Protein AF-A0AAV6CEQ2-F1 (afdb_monomer_lite)

Radius of gyration: 60.76 Å; chains: 1; bounding box: 127×38×168 Å

Sequence (213 aa):
MRRLVLSVFLFLFSFAAMAADDTAALAERRDFEERYKRMVAELEDMKDAYRALQKRTSDLASEVARLRDENLQHTQAQTKYATREDLRKLVEKMQEIDSKRESDRKLVLEQLEKLANTTANSFAALESRPQRRQQEEEKKPVPPPVDPNQEYYTYVVEPGNTLSDIVNAYNEDFKKNGKKRITVQQVLQANPGLKPERIFAGKKILIPVPGPQ

pLDDT: mean 82.96, std 15.16, range [42.53, 98.56]

Secondary structure (DSSP, 8-state):
-HHHHHHHHHHHHHHHHHHHHHHHHHHHHHHHHHHHHHHHHHHHHHHHHHHHHHHHHHHHHHHHHHHHHHHHHHHHHHHHSPPHHHHHHHHHHHHHHHHHHHHHHHHHHHHHHHHHHHHHHHHHHHHSS------------PPP---TT--EEEEEPPTT--HHHHHHHHHHHHHHTTBPPP-HHHHHHHSTT--TT---TT-EEEEEPPPB-

Structure (mmCIF, N/CA/C/O backbone):
data_AF-A0AAV6CEQ2-F1
#
_entry.id   AF-A0AAV6CEQ2-F1
#
loop_
_atom_site.group_PDB
_atom_site.id
_atom_site.type_symbol
_atom_site.label_atom_id
_atom_site.label_alt_id
_atom_site.label_comp_id
_atom_site.label_asym_id
_atom_site.label_entity_id
_atom_site.label_seq_id
_atom_site.pdbx_PDB_ins_code
_atom_site.Cartn_x
_atom_site.Cartn_y
_atom_site.Cartn_z
_atom_site.occupancy
_atom_site.B_iso_or_equiv
_atom_site.auth_seq_id
_atom_site.auth_comp_id
_atom_site.auth_asym_id
_atom_site.auth_atom_id
_atom_site.pdbx_PDB_model_num
ATOM 1 N N . MET A 1 1 ? 51.072 4.493 -99.885 1.00 61.81 1 MET A N 1
ATOM 2 C CA . MET A 1 1 ? 49.856 3.848 -99.335 1.00 61.81 1 MET A CA 1
ATOM 3 C C . MET A 1 1 ? 50.134 2.991 -98.094 1.00 61.81 1 MET A C 1
ATOM 5 O O . MET A 1 1 ? 49.713 3.395 -97.023 1.00 61.81 1 MET A O 1
ATOM 9 N N . ARG A 1 2 ? 50.892 1.880 -98.163 1.00 63.38 2 ARG A N 1
ATOM 10 C CA . ARG A 1 2 ? 51.100 0.955 -97.014 1.00 63.38 2 ARG A CA 1
ATOM 11 C C . ARG A 1 2 ? 51.635 1.585 -95.710 1.00 63.38 2 ARG A C 1
ATOM 13 O O . ARG A 1 2 ? 51.143 1.247 -94.643 1.00 63.38 2 ARG A O 1
ATOM 20 N N . ARG A 1 3 ? 52.588 2.524 -95.778 1.00 65.06 3 ARG A N 1
ATOM 21 C CA . ARG A 1 3 ? 53.141 3.206 -94.583 1.00 65.06 3 ARG A CA 1
ATOM 22 C C . ARG A 1 3 ? 52.155 4.168 -93.905 1.00 65.06 3 ARG A C 1
ATOM 24 O O . ARG A 1 3 ? 52.246 4.384 -92.705 1.00 65.06 3 ARG A O 1
ATOM 31 N N . LEU A 1 4 ? 51.205 4.713 -94.665 1.00 70.06 4 LEU A N 1
ATOM 32 C CA . LEU A 1 4 ? 50.202 5.650 -94.155 1.00 70.06 4 LEU A CA 1
ATOM 33 C C . LEU A 1 4 ? 49.067 4.898 -93.443 1.00 70.06 4 LEU A C 1
ATOM 35 O O . LEU A 1 4 ? 48.645 5.304 -92.370 1.00 70.06 4 LEU A O 1
ATOM 39 N N . VAL A 1 5 ? 48.665 3.741 -93.982 1.00 72.69 5 VAL A N 1
ATOM 40 C CA . VAL A 1 5 ? 47.668 2.855 -93.356 1.00 72.69 5 VAL A CA 1
ATOM 41 C C . VAL A 1 5 ? 48.173 2.292 -92.023 1.00 72.69 5 VAL A C 1
ATOM 43 O O . VAL A 1 5 ? 47.416 2.269 -91.062 1.00 72.69 5 VAL A O 1
ATOM 46 N N . LEU A 1 6 ? 49.454 1.909 -91.929 1.00 69.06 6 LEU A N 1
ATOM 47 C CA . LEU A 1 6 ? 50.036 1.397 -90.680 1.00 69.06 6 LEU A CA 1
ATOM 48 C C . LEU A 1 6 ? 50.100 2.471 -89.575 1.00 69.06 6 LEU A C 1
ATOM 50 O O . LEU A 1 6 ? 49.842 2.171 -88.417 1.00 69.06 6 LEU A O 1
ATOM 54 N N . SER A 1 7 ? 50.403 3.723 -89.941 1.00 70.44 7 SER A N 1
ATOM 55 C CA . SER A 1 7 ? 50.441 4.864 -89.011 1.00 70.44 7 SER A CA 1
ATOM 56 C C . SER A 1 7 ? 49.051 5.220 -88.477 1.00 70.44 7 SER A C 1
ATOM 58 O O . SER A 1 7 ? 48.879 5.410 -87.277 1.00 70.44 7 SER A O 1
ATOM 60 N N . VAL A 1 8 ? 48.036 5.226 -89.348 1.00 74.69 8 VAL A N 1
ATOM 61 C CA . VAL A 1 8 ? 46.640 5.467 -88.948 1.00 74.69 8 VAL A CA 1
ATOM 62 C C . VAL A 1 8 ? 46.127 4.348 -88.039 1.00 74.69 8 VAL A C 1
ATOM 64 O O . VAL A 1 8 ? 45.474 4.631 -87.039 1.00 74.69 8 VAL A O 1
ATOM 67 N N . PHE A 1 9 ? 46.464 3.088 -88.330 1.00 70.88 9 PHE A N 1
ATOM 68 C CA . PHE A 1 9 ? 46.100 1.964 -87.463 1.00 70.88 9 PHE A CA 1
ATOM 69 C C . PHE A 1 9 ? 46.770 2.052 -86.086 1.00 70.88 9 PHE A C 1
ATOM 71 O O . PHE A 1 9 ? 46.127 1.784 -85.077 1.00 70.88 9 PHE A O 1
ATOM 78 N N . LEU A 1 10 ? 48.038 2.472 -86.034 1.00 70.44 10 LEU A N 1
ATOM 79 C CA . LEU A 1 10 ? 48.778 2.635 -84.783 1.00 70.44 10 LEU A CA 1
ATOM 80 C C . LEU A 1 10 ? 48.236 3.813 -83.954 1.00 70.44 10 LEU A C 1
ATOM 82 O O . LEU A 1 10 ? 48.069 3.672 -82.748 1.00 70.44 10 LEU A O 1
ATOM 86 N N . PHE A 1 11 ? 47.850 4.920 -84.597 1.00 70.81 11 PHE A N 1
ATOM 87 C CA . PHE A 1 11 ? 47.173 6.040 -83.931 1.00 70.81 11 PHE A CA 1
ATOM 88 C C . PHE A 1 11 ? 45.791 5.664 -83.380 1.00 70.81 11 PHE A C 1
ATOM 90 O O . PHE A 1 11 ? 45.467 6.022 -82.248 1.00 70.81 11 PHE A O 1
ATOM 97 N N . LEU A 1 12 ? 44.985 4.916 -84.142 1.00 70.44 12 LEU A N 1
ATOM 98 C CA . LEU A 1 12 ? 43.681 4.431 -83.674 1.00 70.44 12 LEU A CA 1
ATOM 99 C C . LEU A 1 12 ? 43.824 3.441 -82.510 1.00 70.44 12 LEU A C 1
ATOM 101 O O . LEU A 1 12 ? 43.037 3.489 -81.567 1.00 70.44 12 LEU A O 1
ATOM 105 N N . PHE A 1 13 ? 44.850 2.586 -82.539 1.00 68.50 13 PHE A N 1
ATOM 106 C CA . PHE A 1 13 ? 45.126 1.643 -81.456 1.00 68.50 13 PHE A CA 1
ATOM 107 C C . PHE A 1 13 ? 45.605 2.351 -80.178 1.00 68.50 13 PHE A C 1
ATOM 109 O O . PHE A 1 13 ? 45.132 2.032 -79.090 1.00 68.50 13 PHE A O 1
ATOM 116 N N . SER A 1 14 ? 46.474 3.362 -80.295 1.00 66.62 14 SER A N 1
ATOM 117 C CA . SER A 1 14 ? 46.905 4.176 -79.148 1.00 66.62 14 SER A CA 1
ATOM 118 C C . SER A 1 14 ? 45.760 4.977 -78.523 1.00 66.62 14 SER A C 1
ATOM 120 O O . SER A 1 14 ? 45.687 5.068 -77.300 1.00 66.62 14 SER A O 1
ATOM 122 N N . PHE A 1 15 ? 44.836 5.513 -79.326 1.00 64.38 15 PHE A N 1
ATOM 123 C CA . PHE A 1 15 ? 43.667 6.227 -78.805 1.00 64.38 15 PHE A CA 1
ATOM 124 C C . PHE A 1 15 ? 42.695 5.290 -78.067 1.00 64.38 15 PHE A C 1
ATOM 126 O O . PHE A 1 15 ? 42.175 5.644 -77.011 1.00 64.38 15 PHE A O 1
ATOM 133 N N . ALA A 1 16 ? 42.497 4.070 -78.579 1.00 65.62 16 ALA A N 1
ATOM 134 C CA . ALA A 1 16 ? 41.671 3.058 -77.923 1.00 65.62 16 ALA A CA 1
ATOM 135 C C . ALA A 1 16 ? 42.259 2.584 -76.579 1.00 65.62 16 ALA A C 1
ATOM 137 O O . ALA A 1 16 ? 41.503 2.375 -75.633 1.00 65.62 16 ALA A O 1
ATOM 138 N N . ALA A 1 17 ? 43.587 2.453 -76.472 1.00 63.97 17 ALA A N 1
ATOM 139 C CA . ALA A 1 17 ? 44.247 2.070 -75.219 1.00 63.97 17 ALA A CA 1
ATOM 140 C C . ALA A 1 17 ? 44.111 3.161 -74.139 1.00 63.97 17 ALA A C 1
ATOM 142 O O . ALA A 1 17 ? 43.799 2.857 -72.992 1.00 63.97 17 ALA A O 1
ATOM 143 N N . MET A 1 18 ? 44.272 4.434 -74.520 1.00 63.53 18 MET A N 1
ATOM 144 C CA . MET A 1 18 ? 44.158 5.570 -73.597 1.00 63.53 18 MET A CA 1
ATOM 145 C C . MET A 1 18 ? 42.723 5.744 -73.069 1.00 63.53 18 MET A C 1
ATOM 147 O O . MET A 1 18 ? 42.518 5.976 -71.882 1.00 63.53 18 MET A O 1
ATOM 151 N N . ALA A 1 19 ? 41.717 5.542 -73.928 1.00 65.44 19 ALA A N 1
ATOM 152 C CA . ALA A 1 19 ? 40.313 5.571 -73.520 1.00 65.44 19 ALA A CA 1
ATOM 153 C C . ALA A 1 19 ? 39.933 4.416 -72.568 1.00 65.44 19 ALA A C 1
ATOM 155 O O . ALA A 1 19 ? 39.044 4.584 -71.735 1.00 65.44 19 ALA A O 1
ATOM 156 N N . ALA A 1 20 ? 40.591 3.254 -72.665 1.00 69.06 20 ALA A N 1
ATOM 157 C CA . ALA A 1 20 ? 40.336 2.117 -71.779 1.00 69.06 20 ALA A CA 1
ATOM 158 C C . ALA A 1 20 ? 40.853 2.363 -70.347 1.00 69.06 20 ALA A C 1
ATOM 160 O O . ALA A 1 20 ? 40.114 2.112 -69.391 1.00 69.06 20 ALA A O 1
ATOM 161 N N . ASP A 1 21 ? 42.057 2.923 -70.192 1.00 71.31 21 ASP A N 1
ATOM 162 C CA . ASP A 1 21 ? 42.617 3.286 -68.877 1.00 71.31 21 ASP A CA 1
ATOM 163 C C . ASP A 1 21 ? 41.762 4.343 -68.156 1.00 71.31 21 ASP A C 1
ATOM 165 O O . ASP A 1 21 ? 41.470 4.203 -66.965 1.00 71.31 21 ASP A O 1
ATOM 169 N N . ASP A 1 22 ? 41.265 5.353 -68.880 1.00 77.50 22 ASP A N 1
ATOM 170 C CA . ASP A 1 22 ? 40.375 6.374 -68.309 1.00 77.50 22 ASP A CA 1
ATOM 171 C C . ASP A 1 22 ? 39.046 5.773 -67.810 1.00 77.50 22 ASP A C 1
ATOM 173 O O . ASP A 1 22 ? 38.523 6.173 -66.765 1.00 77.50 22 ASP A O 1
ATOM 177 N N . THR A 1 23 ? 38.496 4.772 -68.510 1.00 78.62 23 THR A N 1
ATOM 178 C CA . THR A 1 23 ? 37.272 4.083 -68.059 1.00 78.62 23 THR A CA 1
ATOM 179 C C . THR A 1 23 ? 37.495 3.207 -66.829 1.00 78.62 23 THR A C 1
ATOM 181 O O . THR A 1 23 ? 36.625 3.170 -65.955 1.00 78.62 23 THR A O 1
ATOM 184 N N . ALA A 1 24 ? 38.656 2.555 -66.720 1.00 85.31 24 ALA A N 1
ATOM 185 C CA . ALA A 1 24 ? 39.023 1.762 -65.550 1.00 85.31 24 ALA A CA 1
ATOM 186 C C . ALA A 1 24 ? 39.217 2.656 -64.314 1.00 85.31 24 ALA A C 1
ATOM 188 O O . ALA A 1 24 ? 38.630 2.394 -63.264 1.00 85.31 24 ALA A O 1
ATOM 189 N N . ALA A 1 25 ? 39.921 3.783 -64.461 1.00 86.69 25 ALA A N 1
ATOM 190 C CA . ALA A 1 25 ? 40.114 4.751 -63.381 1.00 86.69 25 ALA A CA 1
ATOM 191 C C . ALA A 1 25 ? 38.790 5.377 -62.892 1.00 86.69 25 ALA A C 1
ATOM 193 O O . ALA A 1 25 ? 38.623 5.662 -61.703 1.00 86.69 25 ALA A O 1
ATOM 194 N N . LEU A 1 26 ? 37.820 5.589 -63.790 1.00 88.06 26 LEU A N 1
ATOM 195 C CA . LEU A 1 26 ? 36.478 6.049 -63.419 1.00 88.06 26 LEU A CA 1
ATOM 196 C C . LEU A 1 26 ? 35.659 4.968 -62.700 1.00 88.06 26 LEU A C 1
ATOM 198 O O . LEU A 1 26 ? 34.896 5.304 -61.793 1.00 88.06 26 LEU A O 1
ATOM 202 N N . ALA A 1 27 ? 35.807 3.698 -63.082 1.00 88.56 27 ALA A N 1
ATOM 203 C CA . ALA A 1 27 ? 35.155 2.583 -62.398 1.00 88.56 27 ALA A CA 1
ATOM 204 C C . ALA A 1 27 ? 35.683 2.425 -60.962 1.00 88.56 27 ALA A C 1
ATOM 206 O O . ALA A 1 27 ? 34.891 2.399 -60.024 1.00 88.56 27 ALA A O 1
ATOM 207 N N . GLU A 1 28 ? 37.003 2.470 -60.765 1.00 89.94 28 GLU A N 1
ATOM 208 C CA . GLU A 1 28 ? 37.615 2.387 -59.430 1.00 89.94 28 GLU A CA 1
ATOM 209 C C . GLU A 1 28 ? 37.160 3.515 -58.492 1.00 89.94 28 GLU A C 1
ATOM 211 O O . GLU A 1 28 ? 36.916 3.292 -57.301 1.00 89.94 28 GLU A O 1
ATOM 216 N N . ARG A 1 29 ? 37.005 4.736 -59.024 1.00 91.50 29 ARG A N 1
ATOM 217 C CA . ARG A 1 29 ? 36.474 5.878 -58.260 1.00 91.50 29 ARG A CA 1
ATOM 218 C C . ARG A 1 29 ? 35.029 5.653 -57.828 1.00 91.50 29 ARG A C 1
ATOM 220 O O . ARG A 1 29 ? 34.695 5.948 -56.684 1.00 91.50 29 ARG A O 1
ATOM 227 N N . ARG A 1 30 ? 34.187 5.105 -58.709 1.00 89.81 30 ARG A N 1
ATOM 228 C CA . ARG A 1 30 ? 32.791 4.770 -58.382 1.00 89.81 30 ARG A CA 1
ATOM 229 C C . ARG A 1 30 ? 32.719 3.689 -57.310 1.00 89.81 30 ARG A C 1
ATOM 231 O O . ARG A 1 30 ? 32.010 3.876 -56.327 1.00 89.81 30 ARG A O 1
ATOM 238 N N . ASP A 1 31 ? 33.526 2.638 -57.431 1.00 93.75 31 ASP A N 1
ATOM 239 C CA . ASP A 1 31 ? 33.593 1.568 -56.431 1.00 93.75 31 ASP A CA 1
ATOM 240 C C . ASP A 1 31 ? 34.020 2.100 -55.055 1.00 93.75 31 ASP A C 1
ATOM 242 O O . ASP A 1 31 ? 33.503 1.684 -54.013 1.00 93.75 31 ASP A O 1
ATOM 246 N N . PHE A 1 32 ? 34.971 3.038 -55.027 1.00 93.94 32 PHE A N 1
ATOM 247 C CA . PHE A 1 32 ? 35.375 3.706 -53.794 1.00 93.94 32 PHE A CA 1
ATOM 248 C C . PHE A 1 32 ? 34.246 4.559 -53.205 1.00 93.94 32 PHE A C 1
ATOM 250 O O . PHE A 1 32 ? 33.967 4.448 -52.010 1.00 93.94 32 PHE A O 1
ATOM 257 N N . GLU A 1 33 ? 33.575 5.373 -54.023 1.00 95.19 33 GLU A N 1
ATOM 258 C CA . GLU A 1 33 ? 32.433 6.179 -53.583 1.00 95.19 33 GLU A CA 1
ATOM 259 C C . GLU A 1 33 ? 31.290 5.315 -53.039 1.00 95.19 33 GLU A C 1
ATOM 261 O O . GLU A 1 33 ? 30.669 5.679 -52.041 1.00 95.19 33 GLU A O 1
ATOM 266 N N . GLU A 1 34 ? 31.016 4.163 -53.650 1.00 95.25 34 GLU A N 1
ATOM 267 C CA . GLU A 1 34 ? 29.996 3.225 -53.178 1.00 95.25 34 GLU A CA 1
ATOM 268 C C . GLU A 1 34 ? 30.369 2.599 -51.832 1.00 95.25 34 GLU A C 1
ATOM 270 O O . GLU A 1 34 ? 29.541 2.573 -50.916 1.00 95.25 34 GLU A O 1
ATOM 275 N N . ARG A 1 35 ? 31.624 2.157 -51.664 1.00 96.50 35 ARG A N 1
ATOM 276 C CA . ARG A 1 35 ? 32.122 1.662 -50.368 1.00 96.50 35 ARG A CA 1
ATOM 277 C C . ARG A 1 35 ? 32.057 2.742 -49.292 1.00 96.50 35 ARG A C 1
ATOM 279 O O . ARG A 1 35 ? 31.639 2.452 -48.173 1.00 96.50 35 ARG A O 1
ATOM 286 N N . TYR A 1 36 ? 32.418 3.979 -49.633 1.00 97.19 36 TYR A N 1
ATOM 287 C CA . TYR A 1 36 ? 32.338 5.115 -48.719 1.00 97.19 36 TYR A CA 1
ATOM 288 C C . TYR A 1 36 ? 30.890 5.407 -48.309 1.00 97.19 36 TYR A C 1
ATOM 290 O O . TYR A 1 36 ? 30.595 5.499 -47.120 1.00 97.19 36 TYR A O 1
ATOM 298 N N . LYS A 1 37 ? 29.960 5.468 -49.271 1.00 97.19 37 LYS A N 1
ATOM 299 C CA . LYS A 1 37 ? 28.527 5.665 -48.997 1.00 97.19 37 LYS A CA 1
ATOM 300 C C . LYS A 1 37 ? 27.952 4.545 -48.129 1.00 97.19 37 LYS A C 1
ATOM 302 O O . LYS A 1 37 ? 27.221 4.839 -47.188 1.00 97.19 37 LYS A O 1
ATOM 307 N N . ARG A 1 38 ? 28.308 3.283 -48.399 1.00 97.50 38 ARG A N 1
ATOM 308 C CA . ARG A 1 38 ? 27.894 2.137 -47.572 1.00 97.50 38 ARG A CA 1
ATOM 309 C C . ARG A 1 38 ? 28.425 2.258 -46.143 1.00 97.50 38 ARG A C 1
ATOM 311 O O . ARG A 1 38 ? 27.663 2.050 -45.210 1.00 97.50 38 ARG A O 1
ATOM 318 N N . MET A 1 39 ? 29.692 2.633 -45.975 1.00 97.25 39 MET A N 1
ATOM 319 C CA . MET A 1 39 ? 30.295 2.809 -44.652 1.00 97.25 39 MET A CA 1
ATOM 320 C C . MET A 1 39 ? 29.633 3.949 -43.867 1.00 97.25 39 MET A C 1
ATOM 322 O O . MET A 1 39 ? 29.362 3.803 -42.680 1.00 97.25 39 MET A O 1
ATOM 326 N N . VAL A 1 40 ? 29.314 5.067 -44.525 1.00 97.69 40 VAL A N 1
ATOM 327 C CA . VAL A 1 40 ? 28.578 6.177 -43.899 1.00 97.69 40 VAL A CA 1
ATOM 328 C C . VAL A 1 40 ? 27.165 5.753 -43.492 1.00 97.69 40 VAL A C 1
ATOM 330 O O . VAL A 1 40 ? 26.732 6.110 -42.399 1.00 97.69 40 VAL A O 1
ATOM 333 N N . ALA A 1 41 ? 26.467 4.978 -44.327 1.00 97.69 41 ALA A N 1
ATOM 334 C CA . ALA A 1 41 ? 25.153 4.438 -43.980 1.00 97.69 41 ALA A CA 1
ATOM 335 C C . ALA A 1 41 ? 25.228 3.517 -42.750 1.00 97.69 41 ALA A C 1
ATOM 337 O O . ALA A 1 41 ? 24.472 3.704 -41.804 1.00 97.69 41 ALA A O 1
ATOM 338 N N . GLU A 1 42 ? 26.205 2.606 -42.707 1.00 97.81 42 GLU A N 1
ATOM 339 C CA . GLU A 1 42 ? 26.422 1.711 -41.563 1.00 97.81 42 GLU A CA 1
ATOM 340 C C . GLU A 1 42 ? 26.776 2.475 -40.275 1.00 97.81 42 GLU A C 1
ATOM 342 O O . GLU A 1 42 ? 26.312 2.126 -39.189 1.00 97.81 42 GLU A O 1
ATOM 347 N N . LEU A 1 43 ? 27.558 3.558 -40.377 1.00 98.50 43 LEU A N 1
ATOM 348 C CA . LEU A 1 43 ? 27.837 4.438 -39.239 1.00 98.50 43 LEU A CA 1
ATOM 349 C C . LEU A 1 43 ? 26.575 5.125 -38.712 1.00 98.50 43 LEU A C 1
ATOM 351 O O . LEU A 1 43 ? 26.450 5.308 -37.500 1.00 98.50 43 LEU A O 1
ATOM 355 N N . GLU A 1 44 ? 25.669 5.540 -39.593 1.00 97.81 44 GLU A N 1
ATOM 356 C CA . GLU A 1 44 ? 24.422 6.177 -39.177 1.00 97.81 44 GLU A CA 1
ATOM 357 C C . GLU A 1 44 ? 23.471 5.159 -38.534 1.00 97.81 44 GLU A C 1
ATOM 359 O O . GLU A 1 44 ? 22.984 5.406 -37.430 1.00 97.81 44 GLU A O 1
ATOM 364 N N . ASP A 1 45 ? 23.343 3.964 -39.118 1.00 98.06 45 ASP A N 1
ATOM 365 C CA . ASP A 1 45 ? 22.587 2.850 -38.533 1.00 98.06 45 ASP A CA 1
ATOM 366 C C . ASP A 1 45 ? 23.123 2.471 -37.139 1.00 98.06 45 ASP A C 1
ATOM 368 O O . ASP A 1 45 ? 22.359 2.244 -36.195 1.00 98.06 45 ASP A O 1
ATOM 372 N N . MET A 1 46 ? 24.451 2.449 -36.967 1.00 97.75 46 MET A N 1
ATOM 373 C CA . MET A 1 46 ? 25.094 2.159 -35.681 1.00 97.75 46 MET A CA 1
ATOM 374 C C . MET A 1 46 ? 24.827 3.254 -34.642 1.00 97.75 46 MET A C 1
ATOM 376 O O . MET A 1 46 ? 24.517 2.948 -33.485 1.00 97.75 46 MET A O 1
ATOM 380 N N . LYS A 1 47 ? 24.890 4.532 -35.035 1.00 98.12 47 LYS A N 1
ATOM 381 C CA . LYS A 1 47 ? 24.523 5.647 -34.146 1.00 98.12 47 LYS A CA 1
ATOM 382 C C . LYS A 1 47 ? 23.062 5.568 -33.727 1.00 98.12 47 LYS A C 1
ATOM 384 O O . LYS A 1 47 ? 22.759 5.817 -32.560 1.00 98.12 47 LYS A O 1
ATOM 389 N N . ASP A 1 48 ? 22.170 5.212 -34.641 1.00 98.38 48 ASP A N 1
ATOM 390 C CA . ASP A 1 48 ? 20.750 5.070 -34.336 1.00 98.38 48 ASP A CA 1
ATOM 391 C C . ASP A 1 48 ? 20.490 3.879 -33.409 1.00 98.38 48 ASP A C 1
ATOM 393 O O . ASP A 1 48 ? 19.739 4.010 -32.437 1.00 98.38 48 ASP A O 1
ATOM 397 N N . ALA A 1 49 ? 21.198 2.761 -33.595 1.00 97.81 49 ALA A N 1
ATOM 398 C CA . ALA A 1 49 ? 21.182 1.645 -32.652 1.00 97.81 49 ALA A CA 1
ATOM 399 C C . ALA A 1 49 ? 21.699 2.056 -31.259 1.00 97.81 49 ALA A C 1
ATOM 401 O O . ALA A 1 49 ? 21.102 1.687 -30.243 1.00 97.81 49 ALA A O 1
ATOM 402 N N . TYR A 1 50 ? 22.762 2.864 -31.188 1.00 98.00 50 TYR A N 1
ATOM 403 C CA . TYR A 1 50 ? 23.284 3.387 -29.923 1.00 98.00 50 TYR A CA 1
ATOM 404 C C . TYR A 1 50 ? 22.290 4.330 -29.233 1.00 98.00 50 TYR A C 1
ATOM 406 O O . TYR A 1 50 ? 22.057 4.200 -28.032 1.00 98.00 50 TYR A O 1
ATOM 414 N N . ARG A 1 51 ? 21.639 5.230 -29.980 1.00 98.50 51 ARG A N 1
ATOM 415 C CA . ARG A 1 51 ? 20.564 6.093 -29.457 1.00 98.50 51 ARG A CA 1
ATOM 416 C C . ARG A 1 51 ? 19.387 5.270 -28.937 1.00 98.50 51 ARG A C 1
ATOM 418 O O . ARG A 1 51 ? 18.867 5.553 -27.859 1.00 98.50 51 ARG A O 1
ATOM 425 N N . ALA A 1 52 ? 18.986 4.227 -29.664 1.00 98.12 52 ALA A N 1
ATOM 426 C CA . ALA A 1 52 ? 17.933 3.315 -29.228 1.00 98.12 52 ALA A CA 1
ATOM 427 C C . ALA A 1 52 ? 18.322 2.571 -27.939 1.00 98.12 52 ALA A C 1
ATOM 429 O O . ALA A 1 52 ? 17.492 2.416 -27.040 1.00 98.12 52 ALA A O 1
ATOM 430 N N . LEU A 1 53 ? 19.587 2.157 -27.813 1.00 98.38 53 LEU A N 1
ATOM 431 C CA . LEU A 1 53 ? 20.114 1.556 -26.590 1.00 98.38 53 LEU A CA 1
ATOM 432 C C . LEU A 1 53 ? 20.116 2.556 -25.427 1.00 98.38 53 LEU A C 1
ATOM 434 O O . LEU A 1 53 ? 19.610 2.227 -24.357 1.00 98.38 53 LEU A O 1
ATOM 438 N N . GLN A 1 54 ? 20.609 3.780 -25.640 1.00 98.38 54 GLN A N 1
ATOM 439 C CA . GLN A 1 54 ? 20.585 4.842 -24.631 1.00 98.38 54 GLN A CA 1
ATOM 440 C C . GLN A 1 54 ? 19.161 5.115 -24.135 1.00 98.38 54 GLN A C 1
ATOM 442 O O . GLN A 1 54 ? 18.937 5.195 -22.927 1.00 98.38 54 GLN A O 1
ATOM 447 N N .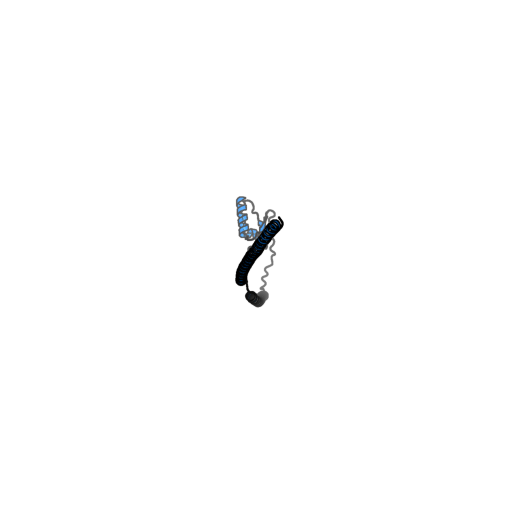 LYS A 1 55 ? 18.180 5.160 -25.044 1.00 98.25 55 LYS A N 1
ATOM 448 C CA . LYS A 1 55 ? 16.770 5.315 -24.676 1.00 98.25 55 LYS A CA 1
ATOM 449 C C . LYS A 1 55 ? 16.270 4.155 -23.810 1.00 98.25 55 LYS A C 1
ATOM 451 O O . LYS A 1 55 ? 15.679 4.382 -22.761 1.00 98.25 55 LYS A O 1
ATOM 456 N N . ARG A 1 56 ? 16.575 2.906 -24.176 1.00 98.12 56 ARG A N 1
ATOM 457 C CA . ARG A 1 56 ? 16.232 1.746 -23.332 1.00 98.12 56 ARG A CA 1
ATOM 458 C C . ARG A 1 56 ? 16.877 1.832 -21.951 1.00 98.12 56 ARG A C 1
ATOM 460 O O . ARG A 1 56 ? 16.236 1.487 -20.965 1.00 98.12 56 ARG A O 1
ATOM 467 N N . THR A 1 57 ? 18.122 2.305 -21.862 1.00 98.38 57 THR A N 1
ATOM 468 C CA . THR A 1 57 ? 18.783 2.481 -20.563 1.00 98.38 57 THR A CA 1
ATOM 469 C C . THR A 1 57 ? 18.141 3.583 -19.724 1.00 98.38 57 THR A C 1
ATOM 471 O O . THR A 1 57 ? 17.999 3.390 -18.519 1.00 98.38 57 THR A O 1
ATOM 474 N N . SER A 1 58 ? 17.699 4.696 -20.325 1.00 98.12 58 SER A N 1
ATOM 475 C CA . SER A 1 58 ? 16.970 5.740 -19.594 1.00 98.12 58 SER A CA 1
ATOM 476 C C . SER A 1 58 ? 15.590 5.266 -19.148 1.00 98.12 58 SER A C 1
ATOM 478 O O . SER A 1 58 ? 15.197 5.534 -18.014 1.00 98.12 58 SER A O 1
ATOM 480 N N . ASP A 1 59 ? 14.888 4.515 -20.000 1.00 98.44 59 ASP A N 1
ATOM 481 C CA . ASP A 1 59 ? 13.569 3.964 -19.691 1.00 98.44 59 ASP A CA 1
ATOM 482 C C . ASP A 1 59 ? 13.672 2.978 -18.515 1.00 98.44 59 ASP A C 1
ATOM 484 O O . ASP A 1 59 ? 12.992 3.156 -17.505 1.00 98.44 59 ASP A O 1
ATOM 488 N N . LEU A 1 60 ? 14.614 2.027 -18.571 1.00 98.56 60 LEU A N 1
ATOM 489 C CA . LEU A 1 60 ? 14.892 1.102 -17.464 1.00 98.56 60 LEU A CA 1
ATOM 490 C C . LEU A 1 60 ? 15.327 1.829 -16.186 1.00 98.56 60 LEU A C 1
ATOM 492 O O . LEU A 1 60 ? 14.892 1.468 -15.096 1.00 98.56 60 LEU A O 1
ATOM 496 N N . ALA A 1 61 ? 16.168 2.862 -16.289 1.00 98.06 61 ALA A N 1
ATOM 497 C CA . ALA A 1 61 ? 16.576 3.647 -15.124 1.00 98.06 61 ALA A CA 1
ATOM 498 C C . ALA A 1 61 ? 15.378 4.354 -14.468 1.00 98.06 61 ALA A C 1
ATOM 500 O O . ALA A 1 61 ? 15.272 4.368 -13.239 1.00 98.06 61 ALA A O 1
ATOM 501 N N . SER A 1 62 ? 14.458 4.893 -15.275 1.00 98.38 62 SER A N 1
ATOM 502 C CA . SER A 1 62 ? 13.225 5.516 -14.787 1.00 98.38 62 SER A CA 1
ATOM 503 C C . SER A 1 62 ? 12.276 4.501 -14.145 1.00 98.38 62 SER A C 1
ATOM 505 O O . SER A 1 62 ? 11.694 4.781 -13.099 1.00 98.38 62 SER A O 1
ATOM 507 N N . GLU A 1 63 ? 12.177 3.293 -14.706 1.00 98.25 63 GLU A N 1
ATOM 508 C CA . GLU A 1 63 ? 11.374 2.207 -14.146 1.00 98.25 63 GLU A CA 1
ATOM 509 C C . GLU A 1 63 ? 11.951 1.718 -12.814 1.00 98.25 63 GLU A C 1
ATOM 511 O O . GLU A 1 63 ? 11.216 1.575 -11.840 1.00 98.25 63 GLU A O 1
ATOM 516 N N . VAL A 1 64 ? 13.274 1.559 -12.718 1.00 98.19 64 VAL A N 1
ATOM 517 C CA . VAL A 1 64 ? 13.946 1.221 -11.455 1.00 98.19 64 VAL A CA 1
ATOM 518 C C . VAL A 1 64 ? 13.725 2.308 -10.402 1.00 98.19 64 VAL A C 1
ATOM 520 O O . VAL A 1 64 ? 13.494 1.979 -9.239 1.00 98.19 64 VAL A O 1
ATOM 523 N N . ALA A 1 65 ? 13.783 3.590 -10.777 1.00 97.69 65 ALA A N 1
ATOM 524 C CA . ALA A 1 65 ? 13.469 4.686 -9.861 1.00 97.69 65 ALA A CA 1
ATOM 525 C C . ALA A 1 65 ? 12.012 4.602 -9.376 1.00 97.69 65 ALA A C 1
ATOM 527 O O . ALA A 1 65 ? 11.770 4.604 -8.170 1.00 97.69 65 ALA A O 1
ATOM 528 N N . ARG A 1 66 ? 11.057 4.401 -10.294 1.00 97.94 66 ARG A N 1
ATOM 529 C CA . ARG A 1 66 ? 9.633 4.260 -9.959 1.00 97.94 66 ARG A CA 1
ATOM 530 C C . ARG A 1 66 ? 9.364 3.071 -9.038 1.00 97.94 66 ARG A C 1
ATOM 532 O O . ARG A 1 66 ? 8.683 3.223 -8.031 1.00 97.94 66 ARG A O 1
ATOM 539 N N . LEU A 1 67 ? 9.935 1.903 -9.336 1.00 96.88 67 LEU A N 1
ATOM 540 C CA . LEU A 1 67 ? 9.788 0.700 -8.511 1.00 96.88 67 LEU A CA 1
ATOM 541 C C . LEU A 1 67 ? 10.413 0.868 -7.122 1.00 96.88 67 LEU A C 1
ATOM 543 O O . LEU A 1 67 ? 9.930 0.284 -6.151 1.00 96.88 67 LEU A O 1
ATOM 547 N N . ARG A 1 68 ? 11.495 1.645 -7.000 1.00 95.75 68 ARG A N 1
ATOM 548 C CA . ARG A 1 68 ? 12.072 1.986 -5.693 1.00 95.75 68 ARG A CA 1
ATOM 549 C C . ARG A 1 68 ? 11.133 2.879 -4.891 1.00 95.75 68 ARG A C 1
ATOM 551 O O . ARG A 1 68 ? 10.920 2.592 -3.715 1.00 95.75 68 ARG A O 1
ATOM 558 N N . ASP A 1 69 ? 10.538 3.886 -5.520 1.00 96.12 69 ASP A N 1
ATOM 559 C CA . ASP A 1 69 ? 9.564 4.767 -4.870 1.00 96.12 69 ASP A CA 1
ATOM 560 C C . ASP A 1 69 ? 8.295 4.005 -4.459 1.00 96.12 69 ASP A C 1
ATOM 562 O O . ASP A 1 69 ? 7.824 4.153 -3.331 1.00 96.12 69 ASP A O 1
ATOM 566 N N . GLU A 1 70 ? 7.780 3.123 -5.321 1.00 94.00 70 GLU A N 1
ATOM 567 C CA . GLU A 1 70 ? 6.652 2.237 -5.004 1.00 94.00 70 GLU A CA 1
ATOM 568 C C . GLU A 1 70 ? 6.984 1.301 -3.830 1.00 94.00 70 GLU A C 1
ATOM 570 O O . GLU A 1 70 ? 6.194 1.187 -2.893 1.00 94.00 70 GLU A O 1
ATOM 575 N N . ASN A 1 71 ? 8.171 0.682 -3.810 1.00 91.00 71 ASN A N 1
ATOM 576 C CA . ASN A 1 71 ? 8.603 -0.157 -2.685 1.00 91.00 71 ASN A CA 1
ATOM 577 C C . ASN A 1 71 ? 8.750 0.635 -1.379 1.00 91.00 71 ASN A C 1
ATOM 579 O O . ASN A 1 71 ? 8.371 0.142 -0.312 1.00 91.00 71 ASN A O 1
ATOM 583 N N . LEU A 1 72 ? 9.274 1.861 -1.440 1.00 90.81 72 LEU A N 1
ATOM 584 C CA . LEU A 1 72 ? 9.342 2.757 -0.286 1.00 90.81 72 LEU A CA 1
ATOM 585 C C . LEU A 1 72 ? 7.941 3.089 0.225 1.00 90.81 72 LEU A C 1
ATOM 587 O O . LEU A 1 72 ? 7.698 2.994 1.429 1.00 90.81 72 LEU A O 1
ATOM 591 N N . GLN A 1 73 ? 7.005 3.406 -0.670 1.00 86.50 73 GLN A N 1
ATOM 592 C CA . GLN A 1 73 ? 5.616 3.649 -0.293 1.00 86.50 73 GLN A CA 1
ATOM 593 C C . GLN A 1 73 ? 4.947 2.408 0.291 1.00 86.50 73 GLN A C 1
ATOM 595 O O . GLN A 1 73 ? 4.264 2.530 1.302 1.00 86.50 73 GLN A O 1
ATOM 600 N N . HIS A 1 74 ? 5.168 1.217 -0.268 1.00 84.00 74 HIS A N 1
ATOM 601 C CA . HIS A 1 74 ? 4.661 -0.033 0.301 1.00 84.00 74 HIS A CA 1
ATOM 602 C C . HIS A 1 74 ? 5.243 -0.310 1.689 1.00 84.00 74 HIS A C 1
ATOM 604 O O . HIS A 1 74 ? 4.507 -0.722 2.584 1.00 84.00 74 HIS A O 1
ATOM 610 N N . THR A 1 75 ? 6.530 -0.026 1.896 1.00 81.69 75 THR A N 1
ATOM 611 C CA . THR A 1 75 ? 7.195 -0.170 3.200 1.00 81.69 75 THR A CA 1
ATOM 612 C C . THR A 1 75 ? 6.628 0.826 4.215 1.00 81.69 75 THR A C 1
ATOM 614 O O . THR A 1 75 ? 6.279 0.457 5.334 1.00 81.69 75 THR A O 1
ATOM 617 N N . GLN A 1 76 ? 6.454 2.091 3.828 1.00 79.12 76 GLN A N 1
ATOM 618 C CA . GLN A 1 76 ? 5.819 3.101 4.678 1.00 79.12 76 GLN A CA 1
ATOM 619 C C . GLN A 1 76 ? 4.340 2.785 4.933 1.00 79.12 76 GLN A C 1
ATOM 621 O O . GLN A 1 76 ? 3.849 2.958 6.046 1.00 79.12 76 GLN A O 1
ATOM 626 N N . ALA A 1 77 ? 3.612 2.278 3.942 1.00 73.81 77 ALA A N 1
ATOM 627 C CA . ALA A 1 77 ? 2.244 1.816 4.125 1.00 73.81 77 ALA A CA 1
ATOM 628 C C . ALA A 1 77 ? 2.198 0.626 5.091 1.00 73.81 77 ALA A C 1
ATOM 630 O O . ALA A 1 77 ? 1.355 0.617 5.979 1.00 73.81 77 ALA A O 1
ATOM 631 N N . GLN A 1 78 ? 3.149 -0.310 5.016 1.00 66.00 78 GLN A N 1
ATOM 632 C CA . GLN A 1 78 ? 3.321 -1.365 6.019 1.00 66.00 78 GLN A CA 1
ATOM 633 C C . GLN A 1 78 ? 3.523 -0.803 7.430 1.00 66.00 78 GLN A C 1
ATOM 635 O O . GLN A 1 78 ? 2.975 -1.377 8.361 1.00 66.00 78 GLN A O 1
ATOM 640 N N . THR A 1 79 ? 4.208 0.337 7.603 1.00 65.69 79 THR A N 1
ATOM 641 C CA . THR A 1 79 ? 4.282 1.001 8.922 1.00 65.69 79 THR A CA 1
ATOM 642 C C . THR A 1 79 ? 2.961 1.634 9.378 1.00 65.69 79 THR A C 1
ATOM 644 O O . THR A 1 79 ? 2.786 1.867 10.570 1.00 65.69 79 THR A O 1
ATOM 647 N N . LYS A 1 80 ? 2.018 1.908 8.464 1.00 72.19 80 LYS A N 1
ATOM 648 C CA . LYS A 1 80 ? 0.662 2.380 8.808 1.00 72.19 80 LYS A CA 1
ATOM 649 C C . LYS A 1 80 ? -0.270 1.240 9.220 1.00 72.19 80 LYS A C 1
ATOM 651 O O . LYS A 1 80 ? -1.265 1.495 9.894 1.00 72.19 80 LYS A O 1
ATOM 656 N N . TYR A 1 81 ? 0.015 0.008 8.806 1.00 74.38 81 TYR A N 1
ATOM 657 C CA . TYR A 1 81 ? -0.748 -1.167 9.215 1.00 74.38 81 TYR A CA 1
ATOM 658 C C . TYR A 1 81 ? -0.183 -1.759 10.509 1.00 74.38 81 TYR A C 1
ATOM 660 O O . TYR A 1 81 ? 1.005 -1.643 10.797 1.00 74.38 81 TYR A O 1
ATOM 668 N N . ALA A 1 82 ? -1.045 -2.415 11.290 1.00 80.38 82 ALA A N 1
ATOM 669 C CA . ALA A 1 82 ? -0.608 -3.144 12.475 1.00 80.38 82 ALA A CA 1
ATOM 670 C C . ALA A 1 82 ? 0.405 -4.222 12.071 1.00 80.38 82 ALA A C 1
ATOM 672 O O . ALA A 1 82 ? 0.143 -5.036 11.177 1.00 80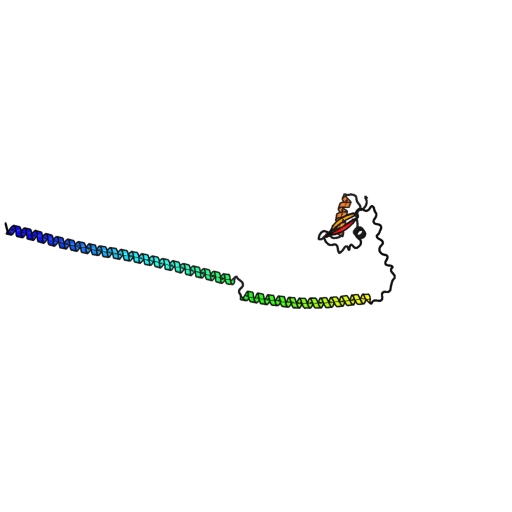.38 82 ALA A O 1
ATOM 673 N N . THR A 1 83 ? 1.562 -4.238 12.730 1.00 84.25 83 THR A N 1
ATOM 674 C CA . THR A 1 83 ? 2.567 -5.267 12.472 1.00 84.25 83 THR A CA 1
ATOM 675 C C . THR A 1 83 ? 2.123 -6.603 13.070 1.00 84.25 83 THR A C 1
ATOM 677 O O . THR A 1 83 ? 1.252 -6.674 13.941 1.00 84.25 83 THR A O 1
ATOM 680 N N . ARG A 1 84 ? 2.752 -7.705 12.644 1.00 85.00 84 ARG A N 1
ATOM 681 C CA . ARG A 1 84 ? 2.497 -9.035 13.228 1.00 85.00 84 ARG A CA 1
ATOM 682 C C . ARG A 1 84 ? 2.745 -9.064 14.740 1.00 85.00 84 ARG A C 1
ATOM 684 O O . ARG A 1 84 ? 2.092 -9.823 15.450 1.00 85.00 84 ARG A O 1
ATOM 691 N N . GLU A 1 85 ? 3.684 -8.255 15.213 1.00 89.31 85 GLU A N 1
ATOM 692 C CA . GLU A 1 85 ? 4.015 -8.151 16.630 1.00 89.31 85 GLU A CA 1
ATOM 693 C C . GLU A 1 85 ? 2.939 -7.393 17.412 1.00 89.31 85 GLU A C 1
ATOM 695 O O . GLU A 1 85 ? 2.542 -7.826 18.492 1.00 89.31 85 GLU A O 1
ATOM 700 N N . ASP A 1 86 ? 2.386 -6.326 16.834 1.00 90.12 86 ASP A N 1
ATOM 701 C CA . ASP A 1 86 ? 1.262 -5.602 17.437 1.00 90.12 86 ASP A CA 1
ATOM 702 C C . ASP A 1 86 ? 0.022 -6.497 17.547 1.00 90.12 86 ASP A C 1
ATOM 704 O O . ASP A 1 86 ? -0.659 -6.498 18.573 1.00 90.12 86 ASP A O 1
ATOM 708 N N . LEU A 1 87 ? -0.230 -7.330 16.528 1.00 92.06 87 LEU A N 1
ATOM 709 C CA . LEU A 1 87 ? -1.305 -8.325 16.558 1.00 92.06 87 LEU A CA 1
ATOM 710 C C . LEU A 1 87 ? -1.087 -9.387 17.644 1.00 92.06 87 LEU A C 1
ATOM 712 O O . LEU A 1 87 ? -2.043 -9.773 18.313 1.00 92.06 87 LEU A O 1
ATOM 716 N N . ARG A 1 88 ? 0.152 -9.847 17.860 1.00 95.06 88 ARG A N 1
ATOM 717 C CA . ARG A 1 88 ? 0.464 -10.784 18.955 1.00 95.06 88 ARG A CA 1
ATOM 718 C C . ARG A 1 88 ? 0.207 -10.164 20.320 1.00 95.06 88 ARG A C 1
ATOM 720 O O . ARG A 1 88 ? -0.501 -10.764 21.123 1.00 95.06 88 ARG A O 1
ATOM 727 N N . LYS A 1 89 ? 0.698 -8.943 20.547 1.00 96.56 89 LYS A N 1
ATOM 728 C CA . LYS A 1 89 ? 0.444 -8.200 21.790 1.00 96.56 89 LYS A CA 1
ATOM 729 C C . LYS A 1 89 ? -1.049 -8.000 22.032 1.00 96.56 89 LYS A C 1
ATOM 731 O O . LYS A 1 89 ? -1.504 -8.112 23.166 1.00 96.56 89 LYS A O 1
ATOM 736 N N . LEU A 1 90 ? -1.820 -7.728 20.977 1.00 96.06 90 LEU A N 1
ATOM 737 C CA . LEU A 1 90 ? -3.273 -7.613 21.074 1.00 96.06 90 LEU A CA 1
ATOM 738 C C . LEU A 1 90 ? -3.917 -8.932 21.523 1.00 96.06 90 LEU A C 1
ATOM 740 O O . LEU A 1 90 ? -4.762 -8.913 22.415 1.00 96.06 90 LEU A O 1
ATOM 744 N N . VAL A 1 91 ? -3.508 -10.064 20.944 1.00 97.19 91 VAL A N 1
ATOM 745 C CA . VAL A 1 91 ? -4.008 -11.396 21.327 1.00 97.19 91 VAL A CA 1
ATOM 746 C C . VAL A 1 91 ? -3.660 -11.720 22.780 1.00 97.19 91 VAL A C 1
ATOM 748 O O . VAL A 1 91 ? -4.537 -12.147 23.527 1.00 97.19 91 VAL A O 1
ATOM 751 N N . GLU A 1 92 ? -2.426 -11.455 23.212 1.00 97.69 92 GLU A N 1
ATOM 752 C CA . GLU A 1 92 ? -2.010 -11.634 24.610 1.00 97.69 92 GLU A CA 1
ATOM 753 C C . GLU A 1 92 ? -2.849 -10.773 25.563 1.00 97.69 92 GLU A C 1
ATOM 755 O O . GLU A 1 92 ? -3.353 -11.259 26.576 1.00 97.69 92 GLU A O 1
ATOM 760 N N . LYS A 1 93 ? -3.070 -9.498 25.214 1.00 97.50 93 LYS A N 1
ATOM 761 C CA . LYS A 1 93 ? -3.909 -8.590 26.007 1.00 97.50 93 LYS A CA 1
ATOM 762 C C . LYS A 1 93 ? -5.370 -9.028 26.047 1.00 97.50 93 LYS A C 1
ATOM 764 O O . LYS A 1 93 ? -6.017 -8.872 27.079 1.00 97.50 93 LYS A O 1
ATOM 769 N N . MET A 1 94 ? -5.889 -9.590 24.961 1.00 97.38 94 MET A N 1
ATOM 770 C CA . MET A 1 94 ? -7.246 -10.131 24.915 1.00 97.38 94 MET A CA 1
ATOM 771 C C . MET A 1 94 ? -7.386 -11.358 25.825 1.00 97.38 94 MET A C 1
ATOM 773 O O . MET A 1 94 ? -8.308 -11.406 26.637 1.00 97.38 94 MET A O 1
ATOM 777 N N . GLN A 1 95 ? -6.433 -12.293 25.770 1.00 97.25 95 GLN A N 1
ATOM 778 C CA . GLN A 1 95 ? -6.393 -13.455 26.666 1.00 97.25 95 GLN A CA 1
ATOM 779 C C . GLN A 1 95 ? -6.280 -13.043 28.142 1.00 97.25 95 GLN A C 1
ATOM 781 O O . GLN A 1 95 ? -6.932 -13.632 29.010 1.00 97.25 95 GLN A O 1
ATOM 786 N N . GLU A 1 96 ? -5.492 -12.004 28.434 1.00 97.69 96 GLU A N 1
ATOM 787 C CA . GLU A 1 96 ? -5.372 -11.435 29.779 1.00 97.69 96 GLU A CA 1
ATOM 788 C C . GLU A 1 96 ? -6.716 -10.870 30.269 1.00 97.69 96 GLU A C 1
ATOM 790 O O . GLU A 1 96 ? -7.124 -11.130 31.404 1.00 97.69 96 GLU A O 1
ATOM 795 N N . ILE A 1 97 ? -7.423 -10.118 29.417 1.00 98.00 97 ILE A N 1
ATOM 796 C CA . ILE A 1 97 ? -8.749 -9.575 29.736 1.00 98.00 97 ILE A CA 1
ATOM 797 C C . ILE A 1 97 ? -9.742 -10.704 30.008 1.00 98.00 97 ILE A C 1
ATOM 799 O O . ILE A 1 97 ? -10.466 -10.636 31.001 1.00 98.00 97 ILE A O 1
ATOM 803 N N . ASP A 1 98 ? -9.781 -11.734 29.166 1.00 97.62 98 ASP A N 1
ATOM 804 C CA . ASP A 1 98 ? -10.723 -12.841 29.337 1.00 97.62 98 ASP A CA 1
ATOM 805 C C . ASP A 1 98 ? -10.437 -13.633 30.619 1.00 97.62 98 ASP A C 1
ATOM 807 O O . ASP A 1 98 ? -11.362 -13.911 31.383 1.00 97.62 98 ASP A O 1
ATOM 811 N N . SER A 1 99 ? -9.163 -13.861 30.948 1.00 97.75 99 SER A N 1
ATOM 812 C CA . SER A 1 99 ? -8.769 -14.487 32.218 1.00 97.75 99 SER A CA 1
ATOM 813 C C . SER A 1 99 ? -9.232 -13.672 33.435 1.00 97.75 99 SER A C 1
ATOM 815 O O . SER A 1 99 ? -9.767 -14.232 34.394 1.00 97.75 99 SER A O 1
ATOM 817 N N . LYS A 1 100 ? -9.082 -12.339 33.390 1.00 97.88 100 LYS A N 1
ATOM 818 C CA . LYS A 1 100 ? -9.570 -11.442 34.455 1.00 97.88 100 LYS A CA 1
ATOM 819 C C . LYS A 1 100 ? -11.095 -11.434 34.544 1.00 97.88 100 LYS A C 1
ATOM 821 O O . LYS A 1 100 ? -11.656 -11.465 35.634 1.00 97.88 100 LYS A O 1
ATOM 826 N N . ARG A 1 101 ? -11.791 -11.457 33.405 1.00 97.50 101 ARG A N 1
ATOM 827 C CA . ARG A 1 101 ? -13.259 -11.549 33.373 1.00 97.50 101 ARG A CA 1
ATOM 828 C C . ARG A 1 101 ? -13.763 -12.847 33.990 1.00 97.50 101 ARG A C 1
ATOM 830 O O . ARG A 1 101 ? -14.798 -12.838 34.654 1.00 97.50 101 ARG A O 1
ATOM 837 N N . GLU A 1 102 ? -13.062 -13.956 33.779 1.00 97.31 102 GLU A N 1
ATOM 838 C CA . GLU A 1 102 ? -13.400 -15.231 34.410 1.00 97.31 102 GLU A CA 1
ATOM 839 C C . GLU A 1 102 ? -13.185 -15.205 35.924 1.00 97.31 102 GLU A C 1
ATOM 841 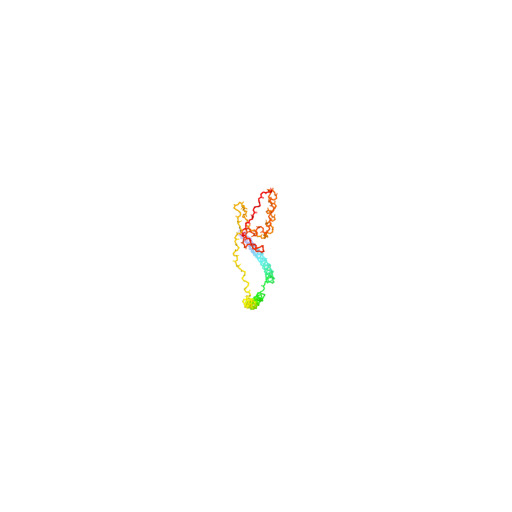O O . GLU A 1 102 ? -14.054 -15.678 36.660 1.00 97.31 102 GLU A O 1
ATOM 846 N N . SER A 1 103 ? -12.073 -14.638 36.408 1.00 97.12 103 SER A N 1
ATOM 847 C CA . SER A 1 103 ? -11.852 -14.491 37.852 1.00 97.12 103 SER A CA 1
ATOM 848 C C . SER A 1 103 ? -12.889 -13.576 38.495 1.00 97.12 103 SER A C 1
ATOM 850 O O . SER A 1 103 ? -13.455 -13.928 39.529 1.00 97.12 103 SER A O 1
ATOM 852 N N . ASP A 1 104 ? -13.207 -12.454 37.849 1.00 97.56 104 ASP A N 1
ATOM 853 C CA . ASP A 1 104 ? -14.214 -11.514 38.338 1.00 97.56 104 ASP A CA 1
ATOM 854 C C . ASP A 1 104 ? -15.599 -12.167 38.367 1.00 97.56 104 ASP A C 1
ATOM 856 O O . ASP A 1 104 ? -16.314 -12.060 39.362 1.00 97.56 104 ASP A O 1
ATOM 860 N N . ARG A 1 105 ? -15.965 -12.932 37.326 1.00 97.69 105 ARG A N 1
ATOM 861 C CA . ARG A 1 105 ? -17.205 -13.725 37.324 1.00 97.69 105 ARG A CA 1
ATOM 862 C C . ARG A 1 105 ? -17.267 -14.691 38.500 1.00 97.69 105 ARG A C 1
ATOM 864 O O . ARG A 1 105 ? -18.318 -14.788 39.126 1.00 97.69 105 ARG A O 1
ATOM 871 N N . LYS A 1 106 ? -16.173 -15.391 38.811 1.00 97.31 106 LYS A N 1
ATOM 872 C CA . LYS A 1 106 ? -16.121 -16.310 39.960 1.00 97.31 106 LYS A CA 1
ATOM 873 C C . LYS A 1 106 ? -16.346 -15.568 41.278 1.00 97.31 106 LYS A C 1
ATOM 875 O O . LYS A 1 106 ? -17.171 -16.009 42.071 1.00 97.31 106 LYS A O 1
ATOM 880 N N . LEU A 1 107 ? -15.688 -14.425 41.478 1.00 97.81 107 LEU A N 1
ATOM 881 C CA . LEU A 1 107 ? -15.869 -13.600 42.678 1.00 97.81 107 LEU A CA 1
ATOM 882 C C . LEU A 1 107 ? -17.307 -13.086 42.813 1.00 97.81 107 LEU A C 1
ATOM 884 O O . LEU A 1 107 ? -17.877 -13.117 43.902 1.00 97.81 107 LEU A O 1
ATOM 888 N N . VAL A 1 108 ? -17.917 -12.649 41.709 1.00 97.38 108 VAL A N 1
ATOM 889 C CA . VAL A 1 108 ? -19.319 -12.206 41.691 1.00 97.38 108 VAL A CA 1
ATOM 890 C C . VAL A 1 108 ? -20.261 -13.355 42.048 1.00 97.38 108 VAL A C 1
ATOM 892 O O . VAL A 1 108 ? -21.167 -13.160 42.854 1.00 97.38 108 VAL A O 1
ATOM 895 N N . LEU A 1 109 ? -20.046 -14.551 41.492 1.00 96.69 109 LEU A N 1
ATOM 896 C CA . LEU A 1 109 ? -20.844 -15.733 41.828 1.00 96.69 109 LEU A CA 1
ATOM 897 C C . LEU A 1 109 ? -20.724 -16.092 43.316 1.00 96.69 109 LEU A C 1
ATOM 899 O O . LEU A 1 109 ? -21.739 -16.340 43.959 1.00 96.69 109 LEU A O 1
ATOM 903 N N . GLU A 1 110 ? -19.518 -16.036 43.880 1.00 97.19 110 GLU A N 1
ATOM 904 C CA . GLU A 1 110 ? -19.286 -16.294 45.306 1.00 97.19 110 GLU A CA 1
ATOM 905 C C . GLU A 1 110 ? -19.982 -15.254 46.204 1.00 97.19 110 GLU A C 1
ATOM 907 O O . GLU A 1 110 ? -20.605 -15.596 47.212 1.00 97.19 110 GLU A O 1
ATOM 912 N N . GLN A 1 111 ? -19.913 -13.967 45.847 1.00 95.94 111 GLN A N 1
ATOM 913 C CA . GLN A 1 111 ? -20.617 -12.912 46.580 1.00 95.94 111 GLN A CA 1
ATOM 914 C C . GLN A 1 111 ? -22.137 -13.066 46.482 1.00 95.94 111 GLN A C 1
ATOM 916 O O . GLN A 1 111 ? -22.830 -12.881 47.482 1.00 95.94 111 GLN A O 1
ATOM 921 N N . LEU A 1 112 ? -22.658 -13.435 45.309 1.00 96.31 112 LEU A N 1
ATOM 922 C CA . LEU A 1 112 ? -24.079 -13.720 45.120 1.00 96.31 112 LEU A CA 1
ATOM 923 C C . LEU A 1 112 ? -24.531 -14.918 45.953 1.00 96.31 112 LEU A C 1
ATOM 925 O O . LEU A 1 112 ? -25.602 -14.852 46.544 1.00 96.31 112 LEU A O 1
ATOM 929 N N . GLU A 1 113 ? -23.724 -15.975 46.059 1.00 95.38 113 GLU A N 1
ATOM 930 C CA . GLU A 1 113 ? -24.021 -17.122 46.921 1.00 95.38 113 GLU A CA 1
ATOM 931 C C . GLU A 1 113 ? -24.028 -16.723 48.404 1.00 95.38 113 GLU A C 1
ATOM 933 O O . GLU A 1 113 ? -24.963 -17.047 49.137 1.00 95.38 113 GLU A O 1
ATOM 938 N N . LYS A 1 114 ? -23.034 -15.943 48.851 1.00 95.69 114 LYS A N 1
ATOM 939 C CA . LYS A 1 114 ? -22.998 -15.389 50.215 1.00 95.69 114 LYS A CA 1
ATOM 940 C C . LYS A 1 114 ? -24.232 -14.543 50.512 1.00 95.69 114 LYS A C 1
ATOM 942 O O . LYS A 1 114 ? -24.831 -14.710 51.571 1.00 95.69 114 LYS A O 1
ATOM 947 N N . LEU A 1 115 ? -24.628 -13.674 49.582 1.00 94.44 115 LEU A N 1
ATOM 948 C CA . LEU A 1 115 ? -25.850 -12.882 49.694 1.00 94.44 115 LEU A CA 1
ATOM 949 C C . LEU A 1 115 ? -27.094 -13.771 49.696 1.00 94.44 115 LEU A C 1
ATOM 951 O O . LEU A 1 115 ? -27.971 -13.577 50.529 1.00 94.44 115 LEU A O 1
ATOM 955 N N . ALA A 1 116 ? -27.179 -14.769 48.819 1.00 93.94 116 ALA A N 1
ATOM 956 C CA . ALA A 1 116 ? -28.295 -15.706 48.797 1.00 93.94 116 ALA A CA 1
ATOM 957 C C . ALA A 1 116 ? -28.435 -16.421 50.148 1.00 93.94 116 ALA A C 1
ATOM 959 O O . ALA A 1 116 ? -29.536 -16.477 50.689 1.00 93.94 116 ALA A O 1
ATOM 960 N N . ASN A 1 117 ? -27.324 -16.860 50.744 1.00 91.75 117 ASN A N 1
ATOM 961 C CA . ASN A 1 117 ? -27.301 -17.515 52.050 1.00 91.75 117 ASN A CA 1
ATOM 962 C C . ASN A 1 117 ? -27.655 -16.563 53.201 1.00 91.75 117 ASN A C 1
ATOM 964 O O . ASN A 1 117 ? -28.427 -16.937 54.082 1.00 91.75 117 ASN A O 1
ATOM 968 N N . THR A 1 118 ? -27.150 -15.324 53.218 1.00 90.62 118 THR A N 1
ATOM 969 C CA . THR A 1 118 ? -27.544 -14.347 54.250 1.00 90.62 118 THR A CA 1
ATOM 970 C C . THR A 1 118 ? -29.013 -13.959 54.124 1.00 90.62 118 THR A C 1
ATOM 972 O O . THR A 1 118 ? -29.700 -13.846 55.142 1.00 90.62 118 THR A O 1
ATOM 975 N N . THR A 1 119 ? -29.516 -13.813 52.895 1.00 89.06 119 THR A N 1
ATOM 976 C CA . THR A 1 119 ? -30.931 -13.529 52.631 1.00 89.06 119 THR A CA 1
ATOM 977 C C . THR A 1 119 ? -31.800 -14.726 53.041 1.00 89.06 119 THR A C 1
ATOM 979 O O . THR A 1 119 ? -32.783 -14.553 53.753 1.00 89.06 119 THR A O 1
ATOM 982 N N . ALA A 1 120 ? -31.405 -15.957 52.697 1.00 86.44 120 ALA A N 1
ATOM 983 C CA . ALA A 1 120 ? -32.092 -17.181 53.115 1.00 86.44 120 ALA A CA 1
ATOM 984 C C . ALA A 1 120 ? -32.123 -17.334 54.644 1.00 86.44 120 ALA A C 1
ATOM 986 O O . ALA A 1 120 ? -33.177 -17.608 55.211 1.00 86.44 120 ALA A O 1
ATOM 987 N N . ASN A 1 121 ? -31.006 -17.074 55.330 1.00 83.44 121 ASN A N 1
ATOM 988 C CA . ASN A 1 121 ? -30.934 -17.125 56.792 1.00 83.44 121 ASN A CA 1
ATOM 989 C C . ASN A 1 121 ? -31.791 -16.043 57.460 1.00 83.44 121 ASN A C 1
ATOM 991 O O . ASN A 1 121 ? -32.380 -16.288 58.510 1.00 83.44 121 ASN A O 1
ATOM 995 N N . SER A 1 122 ? -31.893 -14.853 56.863 1.00 78.81 122 SER A N 1
ATOM 996 C CA . SER A 1 122 ? -32.775 -13.800 57.378 1.00 78.81 122 SER A CA 1
ATOM 997 C C . SER A 1 122 ? -34.255 -14.117 57.134 1.00 78.81 122 SER A C 1
ATOM 999 O O . SER A 1 122 ? -35.066 -13.875 58.028 1.00 78.81 122 SER A O 1
ATOM 1001 N N . PHE A 1 123 ? -34.610 -14.752 56.011 1.00 76.19 123 PHE A N 1
ATOM 1002 C CA . PHE A 1 123 ? -35.952 -15.306 55.797 1.00 76.19 123 PHE A CA 1
ATOM 1003 C C . PHE A 1 123 ? -36.278 -16.456 56.770 1.00 76.19 123 PHE A C 1
ATOM 1005 O O . PHE A 1 123 ? -37.345 -16.443 57.379 1.00 76.19 123 PHE A O 1
ATOM 1012 N N . ALA A 1 124 ? -35.347 -17.380 57.024 1.00 74.69 124 ALA A N 1
ATOM 1013 C CA . ALA A 1 124 ? -35.528 -18.456 58.005 1.00 74.69 124 ALA A CA 1
ATOM 1014 C C . ALA A 1 124 ? -35.643 -17.928 59.454 1.00 74.69 124 ALA A C 1
ATOM 1016 O O . ALA A 1 124 ? -36.397 -18.464 60.271 1.00 74.69 124 ALA A O 1
ATOM 1017 N N . ALA A 1 125 ? -34.939 -16.838 59.787 1.00 68.94 125 ALA A N 1
ATOM 1018 C CA . ALA A 1 125 ? -35.068 -16.144 61.073 1.00 68.94 125 ALA A CA 1
ATOM 1019 C C . ALA A 1 125 ? -36.426 -15.428 61.232 1.00 68.94 125 ALA A C 1
ATOM 1021 O O . ALA A 1 125 ? -36.945 -15.312 62.343 1.00 68.94 125 ALA A O 1
ATOM 1022 N N . LEU A 1 126 ? -37.025 -14.968 60.127 1.00 64.19 126 LEU A N 1
ATOM 1023 C CA . LEU A 1 126 ? -38.390 -14.433 60.103 1.00 64.19 126 LEU A CA 1
ATO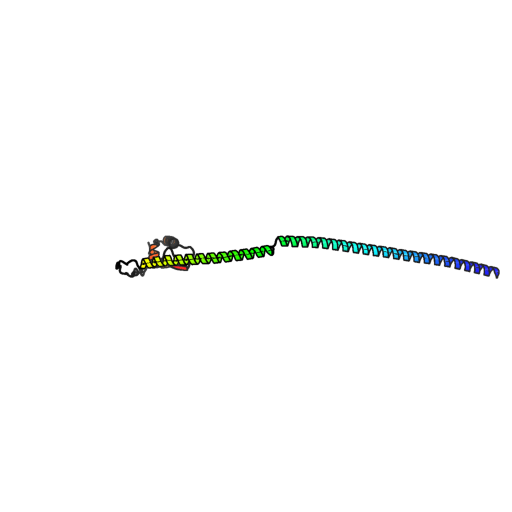M 1024 C C . LEU A 1 126 ? -39.445 -15.539 60.282 1.00 64.19 126 LEU A C 1
ATOM 1026 O O . LEU A 1 126 ? -40.442 -15.301 60.959 1.00 64.19 126 LEU A O 1
ATOM 1030 N N . GLU A 1 127 ? -39.207 -16.740 59.746 1.00 61.75 127 GLU A N 1
ATOM 1031 C CA . GLU A 1 127 ? -40.078 -17.918 59.914 1.00 61.75 127 GLU A CA 1
ATOM 1032 C C . GLU A 1 127 ? -40.015 -18.542 61.317 1.00 61.75 127 GLU A C 1
ATOM 1034 O O . GLU A 1 127 ? -41.019 -19.043 61.818 1.00 61.75 127 GLU A O 1
ATOM 1039 N N . SER A 1 128 ? -38.857 -18.486 61.981 1.00 57.47 128 SER A N 1
ATOM 1040 C CA . SER A 1 128 ? -38.650 -19.039 63.332 1.00 57.47 128 SER A CA 1
ATOM 1041 C C . SER A 1 128 ? -38.983 -18.066 64.470 1.00 57.47 128 SER A C 1
ATOM 1043 O O . SER A 1 128 ? -39.001 -18.457 65.641 1.00 57.47 128 SER A O 1
ATOM 1045 N N . ARG A 1 129 ? -39.319 -16.806 64.159 1.00 58.56 129 ARG A N 1
ATOM 1046 C CA . ARG A 1 129 ? -39.914 -15.883 65.132 1.00 58.56 129 ARG A CA 1
ATOM 1047 C C . ARG A 1 129 ? -41.291 -16.437 65.519 1.00 58.56 129 ARG A C 1
ATOM 1049 O O . ARG A 1 129 ? -42.113 -16.634 64.625 1.00 58.56 129 ARG A O 1
ATOM 1056 N N . PRO A 1 130 ? -41.589 -16.676 66.814 1.00 51.28 130 PRO A N 1
ATOM 1057 C CA . PRO A 1 130 ? -42.881 -17.213 67.204 1.00 51.28 130 PRO A CA 1
ATOM 1058 C C . PRO A 1 130 ? -43.952 -16.235 66.735 1.00 51.28 130 PRO A C 1
ATOM 1060 O O . PRO A 1 130 ? -44.047 -15.107 67.226 1.00 51.28 130 PRO A O 1
ATOM 1063 N N . GLN A 1 131 ? -44.735 -16.669 65.749 1.00 54.84 131 GLN A N 1
ATOM 1064 C CA . GLN A 1 131 ? -45.965 -16.008 65.369 1.00 54.84 131 GLN A CA 1
ATOM 1065 C C . GLN A 1 131 ? -46.826 -15.978 66.629 1.00 54.84 131 GLN A C 1
ATOM 1067 O O . GLN A 1 131 ? -47.460 -16.968 67.001 1.00 54.84 131 GLN A O 1
ATOM 1072 N N . ARG A 1 132 ? -46.852 -14.830 67.312 1.00 46.25 132 ARG A N 1
ATOM 1073 C CA . ARG A 1 132 ? -48.005 -14.457 68.118 1.00 46.25 132 ARG A CA 1
ATOM 1074 C C . ARG A 1 132 ? -49.153 -14.474 67.118 1.00 46.25 132 ARG A C 1
ATOM 1076 O O . ARG A 1 132 ? -49.299 -13.526 66.355 1.00 46.25 132 ARG A O 1
ATOM 1083 N N . ARG A 1 133 ? -49.873 -15.601 67.063 1.00 47.56 133 ARG A N 1
ATOM 1084 C CA . ARG A 1 133 ? -51.111 -15.775 66.307 1.00 47.56 133 ARG A CA 1
ATOM 1085 C C . ARG A 1 133 ? -52.088 -14.738 66.834 1.00 47.56 133 ARG A C 1
ATOM 1087 O O . ARG A 1 133 ? -52.878 -15.006 67.732 1.00 47.56 133 ARG A O 1
ATOM 1094 N N . GLN A 1 134 ? -52.000 -13.533 66.301 1.00 46.38 134 GLN A N 1
ATOM 1095 C CA . GLN A 1 134 ? -53.188 -12.752 66.085 1.00 46.38 134 GLN A CA 1
ATOM 1096 C C . GLN A 1 134 ? -53.912 -13.515 64.987 1.00 46.38 134 GLN A C 1
ATOM 1098 O O . GLN A 1 134 ? -53.458 -13.602 63.849 1.00 46.38 134 GLN A O 1
ATOM 1103 N N . GLN A 1 135 ? -54.975 -14.193 65.403 1.00 43.12 135 GLN A N 1
ATOM 1104 C CA . GLN A 1 135 ? -56.095 -14.495 64.536 1.00 43.12 135 GLN A CA 1
ATOM 1105 C C . GLN A 1 135 ? -56.597 -13.151 63.994 1.00 43.12 135 GLN A C 1
ATOM 1107 O O . GLN A 1 135 ? -57.515 -12.556 64.543 1.00 43.12 135 GLN A O 1
ATOM 1112 N N . GLU A 1 136 ? -55.945 -12.626 62.965 1.00 51.41 136 GLU A N 1
ATOM 1113 C CA . GLU A 1 136 ? -56.639 -11.804 61.994 1.00 51.41 136 GLU A CA 1
ATOM 1114 C C . GLU A 1 136 ? -57.160 -12.793 60.969 1.00 51.41 136 GLU A C 1
ATOM 1116 O O . GLU A 1 136 ? -56.418 -13.359 60.167 1.00 51.41 136 GLU A O 1
ATOM 1121 N N . GLU A 1 137 ? -58.448 -13.092 61.118 1.00 46.38 137 GLU A N 1
ATOM 1122 C CA . GLU A 1 137 ? -59.253 -13.723 60.092 1.00 46.38 137 GLU A CA 1
ATOM 1123 C C . GLU A 1 137 ? -58.859 -13.138 58.740 1.00 46.38 137 GLU A C 1
ATOM 1125 O O . GLU A 1 137 ? -59.017 -11.940 58.490 1.00 46.38 137 GLU A O 1
ATOM 1130 N N . GLU A 1 138 ? -58.356 -13.998 57.863 1.00 49.00 138 GLU A N 1
ATOM 1131 C CA . GLU A 1 138 ? -58.221 -13.715 56.449 1.00 49.00 138 GLU A CA 1
ATOM 1132 C C . GLU A 1 138 ? -59.641 -13.568 55.888 1.00 49.00 138 GLU A C 1
ATOM 1134 O O . GLU A 1 138 ? -60.226 -14.472 55.286 1.00 49.00 138 GLU A O 1
ATOM 1139 N N . LYS A 1 139 ? -60.241 -12.396 56.120 1.00 42.53 139 LYS A N 1
ATOM 1140 C CA . LYS A 1 139 ? -61.295 -11.883 55.265 1.00 42.53 139 LYS A CA 1
ATOM 1141 C C . LYS A 1 139 ? -60.655 -11.789 53.892 1.00 42.53 139 LYS A C 1
ATOM 1143 O O . LYS A 1 139 ? -59.959 -10.821 53.591 1.00 42.53 139 LYS A O 1
ATOM 1148 N N . LYS A 1 140 ? -60.911 -12.799 53.052 1.00 44.56 140 LYS A N 1
ATOM 1149 C CA . LYS A 1 140 ? -60.902 -12.625 51.598 1.00 44.56 140 LYS A CA 1
ATOM 1150 C C . LYS A 1 140 ? -61.492 -11.239 51.343 1.00 44.56 140 LYS A C 1
ATOM 1152 O O . LYS A 1 140 ? -62.609 -11.006 51.820 1.00 44.56 140 LYS A O 1
ATOM 1157 N N . PRO A 1 141 ? -60.787 -10.310 50.677 1.00 44.75 141 PRO A N 1
ATOM 1158 C CA . PRO A 1 141 ? -61.423 -9.074 50.285 1.00 44.75 141 PRO A CA 1
ATOM 1159 C C . PRO A 1 141 ? -62.546 -9.490 49.344 1.00 44.75 141 PRO A C 1
ATOM 1161 O O . PRO A 1 141 ? -62.323 -9.930 48.216 1.00 44.75 141 PRO A O 1
ATOM 1164 N N . VAL A 1 142 ? -63.760 -9.449 49.884 1.00 50.97 142 VAL A N 1
ATOM 1165 C CA . VAL A 1 142 ? -64.990 -9.447 49.115 1.00 50.97 142 VAL A CA 1
ATOM 1166 C C . VAL A 1 142 ? -64.765 -8.376 48.050 1.00 50.97 142 VAL A C 1
ATOM 1168 O O . VAL A 1 142 ? -64.390 -7.258 48.423 1.00 50.97 142 VAL A O 1
ATOM 1171 N N . PRO A 1 143 ? -64.883 -8.696 46.749 1.00 57.97 143 PRO A N 1
ATOM 1172 C CA . PRO A 1 143 ? -64.787 -7.665 45.732 1.00 57.97 143 PRO A CA 1
ATOM 1173 C C . PRO A 1 143 ? -65.800 -6.579 46.113 1.00 57.97 143 PRO A C 1
ATOM 1175 O O . PRO A 1 143 ? -66.960 -6.922 46.373 1.00 57.97 143 PRO A O 1
ATOM 1178 N N . PRO A 1 144 ? -65.401 -5.295 46.224 1.00 52.91 144 PRO A N 1
ATOM 1179 C CA . PRO A 1 144 ? -66.397 -4.246 46.342 1.00 52.91 144 PRO A CA 1
ATOM 1180 C C . PRO A 1 144 ? -67.346 -4.404 45.147 1.00 52.91 144 PRO A C 1
ATOM 1182 O O . PRO A 1 144 ? -66.886 -4.793 44.068 1.00 52.91 144 PRO A O 1
ATOM 1185 N N . PRO A 1 145 ? -68.657 -4.197 45.341 1.00 47.34 145 PRO A N 1
ATOM 1186 C CA . PRO A 1 145 ? -69.629 -4.395 44.282 1.00 47.34 145 PRO A CA 1
ATOM 1187 C C . PRO A 1 145 ? -69.198 -3.518 43.110 1.00 47.34 145 PRO A C 1
ATOM 1189 O O . PRO A 1 145 ? -69.184 -2.294 43.223 1.00 47.34 145 PRO A O 1
ATOM 1192 N N . VAL A 1 146 ? -68.760 -4.150 42.019 1.00 53.50 146 VAL A N 1
ATOM 1193 C CA . VAL A 1 146 ? -68.592 -3.459 40.745 1.00 53.50 146 VAL A CA 1
ATOM 1194 C C . VAL A 1 146 ? -69.985 -2.950 40.427 1.00 53.50 146 VAL A C 1
ATOM 1196 O O . VAL A 1 146 ? -70.901 -3.750 40.234 1.00 53.50 146 VAL A O 1
ATOM 1199 N N . ASP A 1 147 ? -70.159 -1.635 40.511 1.00 52.34 147 ASP A N 1
ATOM 1200 C CA . ASP A 1 147 ? -71.415 -0.986 40.178 1.00 52.34 147 ASP A CA 1
ATOM 1201 C C . ASP A 1 147 ? -71.777 -1.427 38.748 1.00 52.34 147 ASP A C 1
ATOM 1203 O O . ASP A 1 147 ? -70.978 -1.197 37.833 1.00 52.34 147 ASP A O 1
ATOM 1207 N N . PRO A 1 148 ? -72.918 -2.108 38.527 1.00 54.78 148 PRO A N 1
ATOM 1208 C CA . PRO A 1 148 ? -73.292 -2.619 37.208 1.00 54.78 148 PRO A CA 1
ATOM 1209 C C . PRO A 1 148 ? -73.379 -1.526 36.132 1.00 54.78 148 PRO A C 1
ATOM 1211 O O . PRO A 1 148 ? -73.387 -1.846 34.946 1.00 54.78 148 PRO A O 1
ATOM 1214 N N . ASN A 1 149 ? -73.434 -0.253 36.542 1.00 56.31 149 ASN A N 1
ATOM 1215 C CA . ASN A 1 149 ? -73.496 0.914 35.669 1.00 56.31 149 ASN A CA 1
ATOM 1216 C C . ASN A 1 149 ? -72.158 1.663 35.510 1.00 56.31 149 ASN A C 1
ATOM 1218 O O . ASN A 1 149 ? -72.143 2.737 34.902 1.00 56.31 149 ASN A O 1
ATOM 1222 N N . GLN A 1 150 ? -71.036 1.150 36.033 1.00 68.81 150 GLN A N 1
ATOM 1223 C CA . GLN A 1 150 ? -69.742 1.813 35.873 1.00 68.81 150 GLN A CA 1
ATOM 1224 C C . GLN A 1 150 ? -69.033 1.376 34.585 1.00 68.81 150 GLN A C 1
ATOM 1226 O O . GLN A 1 150 ? -68.582 0.243 34.438 1.00 68.81 150 GLN A O 1
ATOM 1231 N N . GLU A 1 151 ? -68.916 2.313 33.647 1.00 77.50 151 GLU A N 1
ATOM 1232 C CA . GLU A 1 151 ? -68.158 2.129 32.412 1.00 77.50 151 GLU A CA 1
ATOM 1233 C C . GLU A 1 151 ? -66.649 2.287 32.677 1.00 77.50 151 GLU A C 1
ATOM 1235 O O . GLU A 1 151 ? -66.229 3.083 33.524 1.00 77.50 151 GLU A O 1
ATOM 1240 N N . TYR A 1 152 ? -65.819 1.535 31.950 1.00 83.75 152 TYR A N 1
ATOM 1241 C CA . TYR A 1 152 ? -64.360 1.587 32.059 1.00 83.75 152 TYR A CA 1
ATOM 1242 C C . TYR A 1 152 ? -63.724 1.731 30.675 1.00 83.75 152 TYR A C 1
ATOM 1244 O O . TYR A 1 152 ? -64.095 1.024 29.739 1.00 83.75 152 TYR A O 1
ATOM 1252 N N . TYR A 1 153 ? -62.697 2.575 30.560 1.00 86.06 153 TYR A N 1
ATOM 1253 C CA . TYR A 1 153 ? -61.806 2.565 29.401 1.00 86.06 153 TYR A CA 1
ATOM 1254 C C . TYR A 1 153 ? -60.677 1.562 29.623 1.00 86.06 153 TYR A C 1
ATOM 1256 O O . TYR A 1 153 ? -60.050 1.533 30.682 1.00 86.06 153 TYR A O 1
ATOM 1264 N N . THR A 1 154 ? -60.396 0.741 28.613 1.00 88.56 154 THR A N 1
ATOM 1265 C CA . THR A 1 154 ? -59.214 -0.127 28.625 1.00 88.56 154 THR A CA 1
ATOM 1266 C C . THR A 1 154 ? -58.042 0.632 28.021 1.00 88.56 154 THR A C 1
ATOM 1268 O O . THR A 1 154 ? -58.088 0.994 26.848 1.00 88.56 154 THR A O 1
ATOM 1271 N N . TYR A 1 155 ? -56.980 0.830 28.800 1.00 89.88 155 TYR A N 1
ATOM 1272 C CA . TYR A 1 155 ? -55.743 1.448 28.331 1.00 89.88 155 TYR A CA 1
ATOM 1273 C C . TYR A 1 155 ? -54.601 0.434 28.317 1.00 89.88 155 TYR A C 1
ATOM 1275 O O . TYR A 1 155 ? -54.421 -0.330 29.269 1.00 89.88 155 TYR A O 1
ATOM 1283 N N . VAL A 1 156 ? -53.833 0.423 27.228 1.00 91.69 156 VAL A N 1
ATOM 1284 C CA . VAL A 1 156 ? -52.594 -0.350 27.119 1.00 91.69 156 VAL A CA 1
ATOM 1285 C C . VAL A 1 156 ? -51.449 0.593 27.456 1.00 91.69 156 VAL A C 1
ATOM 1287 O O . VAL A 1 156 ? -51.252 1.581 26.762 1.00 91.69 156 VAL A O 1
ATOM 1290 N N . VAL A 1 157 ? -50.713 0.287 28.522 1.00 89.75 157 VAL A N 1
ATOM 1291 C CA . VAL A 1 157 ? -49.589 1.112 28.981 1.00 89.75 157 VAL A CA 1
ATOM 1292 C C . VAL A 1 157 ? -48.518 1.184 27.890 1.00 89.75 157 VAL A C 1
ATOM 1294 O O . VAL A 1 157 ? -48.055 0.146 27.416 1.00 89.75 157 VAL A O 1
ATOM 1297 N N . GLU A 1 158 ? -48.097 2.385 27.508 1.00 90.19 158 GLU A N 1
ATOM 1298 C CA . GLU A 1 158 ? -46.992 2.598 26.572 1.00 90.19 158 GLU A CA 1
ATOM 1299 C C . GLU A 1 158 ? -45.638 2.664 27.308 1.00 90.19 158 GLU A C 1
ATOM 1301 O O . GLU A 1 158 ? -45.589 2.903 28.524 1.00 90.19 158 GLU A O 1
ATOM 1306 N N . PRO A 1 159 ? -44.506 2.432 26.612 1.00 88.81 159 PRO A N 1
ATOM 1307 C CA . PRO A 1 159 ? -43.180 2.563 27.207 1.00 88.81 159 PRO A CA 1
ATOM 1308 C C . PRO A 1 159 ? -42.962 3.943 27.836 1.00 88.81 159 PRO A C 1
ATOM 1310 O O . PRO A 1 159 ? -43.091 4.967 27.176 1.00 88.81 159 PRO A O 1
ATOM 1313 N N . GLY A 1 160 ? -42.599 3.959 29.121 1.00 85.31 160 GLY A N 1
ATOM 1314 C CA . GLY A 1 160 ? -42.298 5.189 29.858 1.00 85.31 160 GLY A CA 1
ATOM 1315 C C . GLY A 1 160 ? -43.500 5.879 30.509 1.00 85.31 160 GLY A C 1
ATOM 1316 O O . GLY A 1 160 ? -43.299 6.881 31.188 1.00 85.31 160 GLY A O 1
ATOM 1317 N N . ASN A 1 161 ? -44.727 5.364 30.372 1.00 87.56 161 ASN A N 1
ATOM 1318 C CA . ASN A 1 161 ? -45.854 5.909 31.130 1.00 87.56 161 ASN A CA 1
ATOM 1319 C C . ASN A 1 161 ? -45.750 5.574 32.622 1.00 87.56 161 ASN A C 1
ATOM 1321 O O . ASN A 1 161 ? -45.401 4.451 32.998 1.00 87.56 161 ASN A O 1
ATOM 1325 N N . THR A 1 162 ? -46.170 6.515 33.468 1.00 89.81 162 THR A N 1
ATOM 1326 C CA . THR A 1 162 ? -46.478 6.254 34.879 1.00 89.81 162 THR A CA 1
ATOM 1327 C C . THR A 1 162 ? -47.988 6.246 35.116 1.00 89.81 162 THR A C 1
ATOM 1329 O O . THR A 1 162 ? -48.762 6.818 34.347 1.00 89.81 162 THR A O 1
ATOM 1332 N N . LEU A 1 163 ? -48.436 5.597 36.197 1.00 88.81 163 LEU A N 1
ATOM 1333 C CA . LEU A 1 163 ? -49.866 5.519 36.517 1.00 88.81 163 LEU A CA 1
ATOM 1334 C C . LEU A 1 163 ? -50.466 6.916 36.741 1.00 88.81 163 LEU A C 1
ATOM 1336 O O . LEU A 1 163 ? -51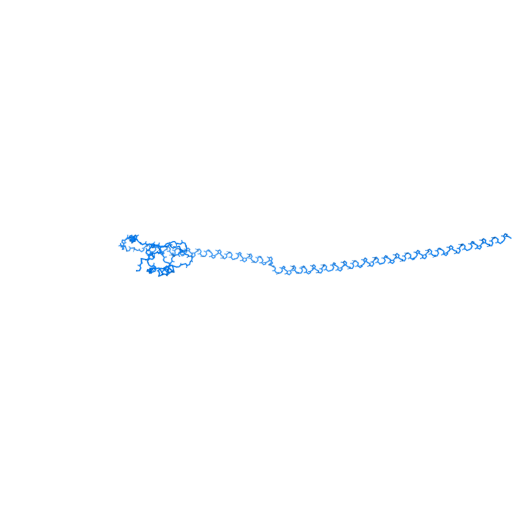.603 7.172 36.351 1.00 88.81 163 LEU A O 1
ATOM 1340 N N . SER A 1 164 ? -49.685 7.821 37.333 1.00 89.25 164 SER A N 1
ATOM 1341 C CA . SER A 1 164 ? -50.066 9.215 37.555 1.00 89.25 164 SER A CA 1
ATOM 1342 C C . SER A 1 164 ? -50.249 9.976 36.242 1.00 89.25 164 SER A C 1
ATOM 1344 O O . SER A 1 164 ? -51.233 10.698 36.101 1.00 89.25 164 SER A O 1
ATOM 1346 N N . ASP A 1 165 ? -49.358 9.780 35.268 1.00 90.25 165 ASP A N 1
ATOM 1347 C CA . ASP A 1 165 ? -49.439 10.462 33.969 1.00 90.25 165 ASP A CA 1
ATOM 1348 C C . ASP A 1 165 ? -50.662 10.009 33.174 1.00 90.25 165 ASP A C 1
ATOM 1350 O O . ASP A 1 165 ? -51.381 10.836 32.616 1.00 90.25 165 ASP A O 1
ATOM 1354 N N . ILE A 1 166 ? -50.956 8.706 33.199 1.00 90.25 166 ILE A N 1
ATOM 1355 C CA . ILE A 1 166 ? -52.149 8.146 32.553 1.00 90.25 166 ILE A CA 1
ATOM 1356 C C . ILE A 1 166 ? -53.417 8.733 33.188 1.00 90.25 166 ILE A C 1
ATOM 1358 O O . ILE A 1 166 ? -54.319 9.182 32.484 1.00 90.25 166 ILE A O 1
ATOM 1362 N N . VAL A 1 167 ? -53.484 8.786 34.522 1.00 90.81 167 VAL A N 1
ATOM 1363 C CA . VAL A 1 167 ? -54.616 9.392 35.243 1.00 90.81 167 VAL A CA 1
ATOM 1364 C C . VAL A 1 167 ? -54.774 10.872 34.894 1.00 90.81 167 VAL A C 1
ATOM 1366 O O . VAL A 1 167 ? -55.894 11.336 34.681 1.00 90.81 167 VAL A O 1
ATOM 1369 N N . ASN A 1 168 ? -53.670 11.615 34.811 1.00 91.50 168 ASN A N 1
ATOM 1370 C CA . ASN A 1 168 ? -53.691 13.031 34.458 1.00 91.50 168 ASN A CA 1
ATOM 1371 C C . ASN A 1 168 ? -54.197 13.253 33.028 1.00 91.50 168 ASN A C 1
ATOM 1373 O O . ASN A 1 168 ? -55.085 14.081 32.841 1.00 91.50 168 ASN A O 1
ATOM 1377 N N . ALA A 1 169 ? -53.720 12.471 32.057 1.00 90.75 169 ALA A N 1
ATOM 1378 C CA . ALA A 1 169 ? -54.172 12.552 30.668 1.00 90.75 169 ALA A CA 1
ATOM 1379 C C . ALA A 1 169 ? -55.687 12.304 30.545 1.00 90.75 169 ALA A C 1
ATOM 1381 O O . ALA A 1 169 ? -56.415 13.121 29.979 1.00 90.75 169 ALA A O 1
ATOM 1382 N N . TYR A 1 170 ? -56.200 11.244 31.178 1.00 89.88 170 TYR A N 1
ATOM 1383 C CA . TYR A 1 170 ? -57.641 10.963 31.175 1.00 89.88 170 TYR A CA 1
ATOM 1384 C C . TYR A 1 170 ? -58.456 12.037 31.907 1.00 89.88 170 TYR A C 1
ATOM 1386 O O . TYR A 1 170 ? -59.571 12.354 31.498 1.00 89.88 170 TYR A O 1
ATOM 1394 N N . ASN A 1 171 ? -57.906 12.653 32.955 1.00 89.69 171 ASN A N 1
ATOM 1395 C CA . ASN A 1 171 ? -58.556 13.766 33.650 1.00 89.69 171 ASN A CA 1
ATOM 1396 C C . ASN A 1 171 ? -58.687 15.028 32.793 1.00 89.69 171 ASN A C 1
ATOM 1398 O O . ASN A 1 171 ? -59.660 15.773 32.955 1.00 89.69 171 ASN A O 1
ATOM 1402 N N . GLU A 1 172 ? -57.737 15.289 31.897 1.00 89.50 172 GLU A N 1
ATOM 1403 C CA . GLU A 1 172 ? -57.840 16.389 30.937 1.00 89.50 172 GLU A CA 1
ATOM 1404 C C . GLU A 1 172 ? -58.960 16.143 29.926 1.00 89.50 172 GLU A C 1
ATOM 1406 O O . GLU A 1 172 ? -59.756 17.046 29.653 1.00 89.50 172 GLU A O 1
ATOM 1411 N N . ASP A 1 173 ? -59.087 14.912 29.436 1.00 86.44 173 ASP A N 1
ATOM 1412 C CA . ASP A 1 173 ? -60.144 14.539 28.496 1.00 86.44 173 ASP A CA 1
ATOM 1413 C C . ASP A 1 173 ? -61.522 14.479 29.163 1.00 86.44 173 ASP A C 1
ATOM 1415 O O . ASP A 1 173 ? -62.521 14.928 28.594 1.00 86.44 173 ASP A O 1
ATOM 1419 N N . PHE A 1 174 ? -61.598 14.024 30.412 1.00 86.69 174 PHE A N 1
ATOM 1420 C CA . PHE A 1 174 ? -62.824 14.087 31.207 1.00 86.69 174 PHE A CA 1
ATOM 1421 C C . PHE A 1 174 ? -63.263 15.523 31.475 1.00 86.69 174 PHE A C 1
ATOM 1423 O O . PHE A 1 174 ? -64.454 15.812 31.361 1.00 86.69 174 PHE A O 1
ATOM 1430 N N . LYS A 1 175 ? -62.325 16.446 31.722 1.00 86.00 175 LYS A N 1
ATOM 1431 C CA . LYS A 1 175 ? -62.636 17.873 31.883 1.00 86.00 175 LYS A CA 1
ATOM 1432 C C . LYS A 1 175 ? -63.279 18.465 30.623 1.00 86.00 175 LYS A C 1
ATOM 1434 O O . LYS A 1 175 ? -64.238 19.222 30.749 1.00 86.00 175 LYS A O 1
ATOM 1439 N N . LYS A 1 176 ? -62.788 18.116 29.426 1.00 85.19 176 LYS A N 1
ATOM 1440 C CA . LYS A 1 176 ? -63.370 18.571 28.145 1.00 85.19 176 LYS A CA 1
ATOM 1441 C C . LYS A 1 176 ? -64.794 18.045 27.942 1.00 85.19 176 LYS A C 1
ATOM 1443 O O . LYS A 1 176 ? -65.634 18.751 27.402 1.00 85.19 176 LYS A O 1
ATOM 1448 N N . ASN A 1 177 ? -65.060 16.834 28.427 1.00 80.06 177 ASN A N 1
ATOM 1449 C CA . ASN A 1 177 ? -66.350 16.156 28.308 1.00 80.06 177 ASN A CA 1
ATOM 1450 C C . ASN A 1 177 ? -67.306 16.424 29.488 1.00 80.06 177 ASN A C 1
ATOM 1452 O O . ASN A 1 177 ? -68.303 15.719 29.632 1.00 80.06 177 ASN A O 1
ATOM 1456 N N . GLY A 1 178 ? -66.998 17.392 30.363 1.00 78.38 178 GLY A N 1
ATOM 1457 C CA . GLY A 1 178 ? -67.832 17.727 31.524 1.00 78.38 178 GLY A CA 1
ATOM 1458 C C . GLY A 1 178 ? -67.933 16.616 32.580 1.00 78.38 178 GLY A C 1
ATOM 1459 O O . GLY A 1 178 ? -68.854 16.624 33.391 1.00 78.38 178 GLY A O 1
ATOM 1460 N N . LYS A 1 179 ? -67.011 15.646 32.584 1.00 79.62 179 LYS A N 1
ATOM 1461 C CA . LYS A 1 179 ? -66.953 14.540 33.553 1.00 79.62 179 LYS A CA 1
ATOM 1462 C C . LYS A 1 179 ? -66.081 14.917 34.761 1.00 79.62 179 LYS A C 1
ATOM 1464 O O . LYS A 1 179 ? -65.289 15.863 34.709 1.00 79.62 179 LYS A O 1
ATOM 1469 N N . LYS A 1 180 ? -66.247 14.224 35.894 1.00 82.44 180 LYS A N 1
ATOM 1470 C CA . LYS A 1 180 ? -65.427 14.463 37.104 1.00 82.44 180 LYS A CA 1
ATOM 1471 C C . LYS A 1 180 ? -63.989 13.968 36.898 1.00 82.44 180 LYS A C 1
ATOM 1473 O O . LYS A 1 180 ? -63.708 13.209 35.978 1.00 82.44 180 LYS A O 1
ATOM 1478 N N . ARG A 1 181 ? -63.067 14.409 37.756 1.00 85.44 181 ARG A N 1
ATOM 1479 C CA . ARG A 1 181 ? -61.698 13.875 37.781 1.00 85.44 181 ARG A CA 1
ATOM 1480 C C . ARG A 1 181 ? -61.658 12.554 38.542 1.00 85.44 181 ARG A C 1
ATOM 1482 O O . ARG A 1 181 ? -62.332 12.414 39.560 1.00 85.44 181 ARG A O 1
ATOM 1489 N N . ILE A 1 182 ? -60.826 11.639 38.070 1.00 88.19 182 ILE A N 1
ATOM 1490 C CA . ILE A 1 182 ? -60.476 10.387 38.724 1.00 88.19 182 ILE A CA 1
ATOM 1491 C C . ILE A 1 182 ? -59.141 10.492 39.464 1.00 88.19 182 ILE A C 1
ATOM 1493 O O . ILE A 1 182 ? -58.258 11.269 39.094 1.00 88.19 182 ILE A O 1
ATOM 1497 N N . THR A 1 183 ? -58.984 9.700 40.521 1.00 88.44 183 THR A N 1
ATOM 1498 C CA . THR A 1 183 ? -57.744 9.614 41.302 1.00 88.44 183 THR A CA 1
ATOM 1499 C C . THR A 1 183 ? -57.008 8.306 41.038 1.00 88.44 183 THR A C 1
ATOM 1501 O O . THR A 1 183 ? -57.596 7.302 40.636 1.00 88.44 183 THR A O 1
ATOM 1504 N N . VAL A 1 184 ? -55.707 8.284 41.339 1.00 86.25 184 VAL A N 1
ATOM 1505 C CA . VAL A 1 184 ? -54.895 7.059 41.263 1.00 86.25 184 VAL A CA 1
ATOM 1506 C C . VAL A 1 184 ? -55.494 5.945 42.129 1.00 86.25 184 VAL A C 1
ATOM 1508 O O . VAL A 1 184 ? -55.537 4.796 41.704 1.00 86.25 184 VAL A O 1
ATOM 1511 N N . GLN A 1 185 ? -56.032 6.274 43.308 1.00 83.69 185 GLN A N 1
ATOM 1512 C CA . GLN A 1 185 ? -56.691 5.293 44.178 1.00 83.69 185 GLN A CA 1
ATOM 1513 C C . GLN A 1 185 ? -57.928 4.664 43.529 1.00 83.69 185 GLN A C 1
ATOM 1515 O O . GLN A 1 185 ? -58.117 3.458 43.652 1.00 83.69 185 GLN A O 1
ATOM 1520 N N . GLN A 1 186 ? -58.733 5.440 42.799 1.00 84.25 186 GLN A N 1
ATOM 1521 C CA . GLN A 1 186 ? -59.893 4.908 42.075 1.00 84.25 186 GLN A CA 1
ATOM 1522 C C . GLN A 1 186 ? -59.470 3.960 40.947 1.00 84.25 186 GLN A C 1
ATOM 1524 O O . GLN A 1 186 ? -60.091 2.916 40.754 1.00 84.25 186 GLN A O 1
ATOM 1529 N N . VAL A 1 187 ? -58.368 4.260 40.251 1.00 85.56 187 VAL A N 1
ATOM 1530 C CA . VAL A 1 187 ? -57.792 3.332 39.265 1.00 85.56 187 VAL A CA 1
ATOM 1531 C C . VAL A 1 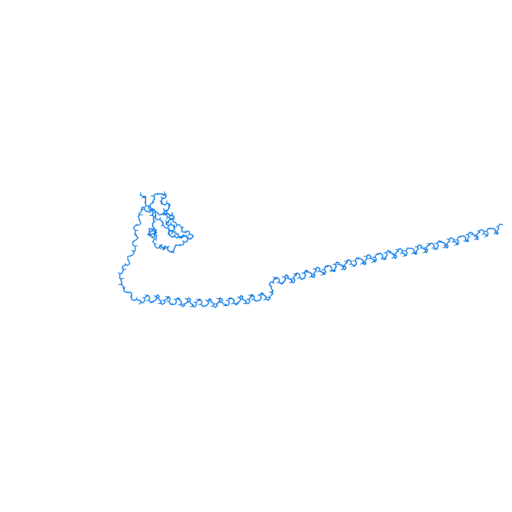187 ? -57.274 2.057 39.935 1.00 85.56 187 VAL A C 1
ATOM 1533 O O . VAL A 1 187 ? -57.471 0.966 39.408 1.00 85.56 187 VAL A O 1
ATOM 1536 N N . LEU A 1 188 ? -56.654 2.147 41.114 1.00 85.94 188 LEU A N 1
ATOM 1537 C CA . LEU A 1 188 ? -56.189 0.963 41.848 1.00 85.94 188 LEU A CA 1
ATOM 1538 C C . LEU A 1 188 ? -57.342 0.094 42.356 1.00 85.94 188 LEU A C 1
ATOM 1540 O O . LEU A 1 188 ? -57.244 -1.129 42.311 1.00 85.94 188 LEU A O 1
ATOM 1544 N N . GLN A 1 189 ? -58.446 0.707 42.784 1.00 82.62 189 GLN A N 1
ATOM 1545 C CA . GLN A 1 189 ? -59.664 -0.016 43.159 1.00 82.62 189 GLN A CA 1
ATOM 1546 C C . GLN A 1 189 ? -60.273 -0.756 41.961 1.00 82.62 189 GLN A C 1
ATOM 1548 O O . GLN A 1 189 ? -60.693 -1.901 42.105 1.00 82.62 189 GLN A O 1
ATOM 1553 N N . ALA A 1 190 ? -60.254 -0.140 40.775 1.00 82.62 190 ALA A N 1
ATOM 1554 C CA . ALA A 1 190 ? -60.702 -0.763 39.529 1.00 82.62 190 ALA A CA 1
ATOM 1555 C C . ALA A 1 190 ? -59.760 -1.872 39.016 1.00 82.62 190 ALA A C 1
ATOM 1557 O O . ALA A 1 190 ? -60.168 -2.687 38.192 1.00 82.62 190 ALA A O 1
ATOM 1558 N N . ASN A 1 191 ? -58.511 -1.929 39.496 1.00 85.69 191 ASN A N 1
ATOM 1559 C CA . ASN A 1 191 ? -57.516 -2.930 39.098 1.00 85.69 191 ASN A CA 1
ATOM 1560 C C . ASN A 1 191 ? -56.912 -3.639 40.324 1.00 85.69 191 ASN A C 1
ATOM 1562 O O . ASN A 1 191 ? -55.757 -3.370 40.683 1.00 85.69 191 ASN A O 1
ATOM 1566 N N . PRO A 1 192 ? -57.647 -4.573 40.957 1.00 81.00 192 PRO A N 1
ATOM 1567 C CA . PRO A 1 192 ? -57.142 -5.323 42.101 1.00 81.00 192 PRO A CA 1
ATOM 1568 C C . PRO A 1 192 ? -55.804 -6.009 41.779 1.00 81.00 192 PRO A C 1
ATOM 1570 O O . PRO A 1 192 ? -55.683 -6.751 40.806 1.00 81.00 192 PRO A O 1
ATOM 1573 N N . GLY A 1 193 ? -54.772 -5.737 42.583 1.00 78.62 193 GLY A N 1
ATOM 1574 C CA . GLY A 1 193 ? -53.420 -6.281 42.386 1.00 78.62 193 GLY A CA 1
ATOM 1575 C C . GLY A 1 193 ? -52.500 -5.461 41.466 1.00 78.62 193 GLY A C 1
ATOM 1576 O O . GLY A 1 193 ? -51.333 -5.826 41.289 1.00 78.62 193 GLY A O 1
ATOM 1577 N N . LEU A 1 194 ? -52.960 -4.335 40.905 1.00 83.50 194 LEU A N 1
ATOM 1578 C CA . LEU A 1 194 ? -52.088 -3.365 40.237 1.00 83.50 194 LEU A CA 1
ATOM 1579 C C . LEU A 1 194 ? -51.195 -2.665 41.273 1.00 83.50 194 LEU A C 1
ATOM 1581 O O . LEU A 1 194 ? -51.680 -2.057 42.220 1.00 83.50 194 LEU A O 1
ATOM 1585 N N . LYS A 1 195 ? -49.874 -2.732 41.081 1.00 85.12 195 LYS A N 1
ATOM 1586 C CA . LYS A 1 195 ? -48.900 -1.986 41.888 1.00 85.12 195 LYS A CA 1
ATOM 1587 C C . LYS A 1 195 ? -48.518 -0.694 41.149 1.00 85.12 195 LYS A C 1
ATOM 1589 O O . LYS A 1 195 ? -48.032 -0.815 40.024 1.00 85.12 195 LYS A O 1
ATOM 1594 N N . PRO A 1 196 ? -48.686 0.503 41.747 1.00 80.06 196 PRO A N 1
ATOM 1595 C CA . PRO A 1 196 ? -48.393 1.788 41.094 1.00 80.06 196 PRO A CA 1
ATOM 1596 C C . PRO A 1 196 ? -46.971 1.900 40.536 1.00 80.06 196 PRO A C 1
ATOM 1598 O O . PRO A 1 196 ? -46.770 2.427 39.450 1.00 80.06 196 PRO A O 1
ATOM 1601 N N . GLU A 1 197 ? -45.998 1.355 41.265 1.00 81.75 197 GLU A N 1
ATOM 1602 C CA . GLU A 1 197 ? -44.566 1.426 40.942 1.00 81.75 197 GLU A CA 1
ATOM 1603 C C . GLU A 1 197 ? -44.114 0.370 39.921 1.00 81.75 197 GLU A C 1
ATOM 1605 O O . GLU A 1 197 ? -42.961 0.355 39.503 1.00 81.75 197 GLU A O 1
ATOM 1610 N N . ARG A 1 198 ? -44.999 -0.563 39.546 1.00 82.19 198 ARG A N 1
ATOM 1611 C CA . ARG A 1 198 ? -44.674 -1.703 38.672 1.00 82.19 198 ARG A CA 1
ATOM 1612 C C . ARG A 1 198 ? -45.669 -1.813 37.526 1.00 82.19 198 ARG A C 1
ATOM 1614 O O . ARG A 1 198 ? -46.294 -2.861 37.325 1.00 82.19 198 ARG A O 1
ATOM 1621 N N . ILE A 1 199 ? -45.838 -0.713 36.800 1.00 84.62 199 ILE A N 1
ATOM 1622 C CA . ILE A 1 199 ? -46.532 -0.730 35.516 1.00 84.62 199 ILE A CA 1
ATOM 1623 C C . ILE A 1 199 ? -45.499 -0.866 34.397 1.00 84.62 199 ILE A C 1
ATOM 1625 O O . ILE A 1 199 ? -44.470 -0.198 34.407 1.00 84.62 199 ILE A O 1
ATOM 1629 N N . PHE A 1 200 ? -45.750 -1.781 33.466 1.00 85.12 200 PHE A N 1
ATOM 1630 C CA . PHE A 1 200 ? -44.856 -2.074 32.348 1.00 85.12 200 PHE A CA 1
ATOM 1631 C C . PHE A 1 200 ? -45.614 -1.875 31.041 1.00 85.12 200 PHE A C 1
ATOM 1633 O O . PHE A 1 200 ? -46.833 -2.074 30.998 1.00 85.12 200 PHE A O 1
ATOM 1640 N N . ALA A 1 201 ? -44.886 -1.521 29.983 1.00 86.56 201 ALA A N 1
ATOM 1641 C CA . ALA A 1 201 ? -45.449 -1.382 28.649 1.00 86.56 201 ALA A CA 1
ATOM 1642 C C . ALA A 1 201 ? -46.189 -2.662 28.216 1.00 86.56 201 ALA A C 1
ATOM 1644 O O . ALA A 1 201 ? -45.747 -3.776 28.502 1.00 86.56 201 ALA A O 1
ATOM 1645 N N . GLY A 1 202 ? -47.328 -2.506 27.545 1.00 84.12 202 GLY A N 1
ATOM 1646 C CA . GLY A 1 202 ? -48.191 -3.596 27.091 1.00 84.12 202 GLY A CA 1
ATOM 1647 C C . GLY A 1 202 ? -49.189 -4.108 28.136 1.00 84.12 202 GLY A C 1
ATOM 1648 O O . GLY A 1 202 ? -50.077 -4.891 27.793 1.00 84.12 202 GLY A O 1
ATOM 1649 N N . LYS A 1 203 ? -49.105 -3.669 29.402 1.00 86.44 203 LYS A N 1
ATOM 1650 C CA . LYS A 1 203 ? -50.083 -4.056 30.427 1.00 86.44 203 LYS A CA 1
ATOM 1651 C C . LYS A 1 203 ? -51.420 -3.349 30.186 1.00 86.44 203 LYS A C 1
ATOM 1653 O O . LYS A 1 203 ? -51.458 -2.133 30.035 1.00 86.44 203 LYS A O 1
ATOM 1658 N N . LYS A 1 204 ? -52.521 -4.106 30.201 1.00 88.50 204 LYS A N 1
ATOM 1659 C CA . LYS A 1 204 ? -53.885 -3.558 30.156 1.00 88.50 204 LYS A CA 1
ATOM 1660 C C . LYS A 1 204 ? -54.320 -3.121 31.552 1.00 88.50 204 LYS A C 1
ATOM 1662 O O . LYS A 1 204 ? -54.205 -3.907 32.495 1.00 88.50 204 LYS A O 1
ATOM 1667 N N . ILE A 1 205 ? -54.815 -1.894 31.673 1.00 89.69 205 ILE A N 1
ATOM 1668 C CA . ILE A 1 205 ? -55.411 -1.356 32.899 1.00 89.69 205 ILE A CA 1
ATOM 1669 C C . ILE A 1 205 ? -56.804 -0.796 32.607 1.00 89.69 205 ILE A C 1
ATOM 1671 O O . ILE A 1 205 ? -57.069 -0.288 31.516 1.00 89.69 205 ILE A O 1
ATOM 1675 N N . LEU A 1 206 ? -57.689 -0.905 33.592 1.00 89.38 206 LEU A N 1
ATOM 1676 C CA . LEU A 1 206 ? -59.051 -0.384 33.556 1.00 89.38 206 LEU A CA 1
ATOM 1677 C C . LEU A 1 206 ? -59.085 1.013 34.170 1.00 89.38 206 LEU A C 1
ATOM 1679 O O . LEU A 1 206 ? -58.687 1.207 35.317 1.00 89.38 206 LEU A O 1
ATOM 1683 N N . ILE A 1 207 ? -59.571 1.992 33.423 1.00 88.75 207 ILE A N 1
ATOM 1684 C CA . ILE A 1 207 ? -59.701 3.373 33.882 1.00 88.75 207 ILE A CA 1
ATOM 1685 C C . ILE A 1 207 ? -61.191 3.644 34.103 1.00 88.75 207 ILE A C 1
ATOM 1687 O O . ILE A 1 207 ? -61.953 3.580 33.137 1.00 88.75 207 ILE A O 1
ATOM 1691 N N . PRO A 1 208 ? -61.634 3.910 35.345 1.00 86.94 208 PRO A N 1
ATOM 1692 C CA . PRO A 1 208 ? -63.043 4.126 35.635 1.00 86.94 208 PRO A CA 1
ATOM 1693 C C . PRO A 1 208 ? -63.530 5.408 34.968 1.00 86.94 208 PRO A C 1
ATOM 1695 O O . PRO A 1 208 ? -62.875 6.449 35.046 1.00 86.94 208 PRO A O 1
ATOM 1698 N N . VAL A 1 209 ? -64.700 5.344 34.338 1.00 82.50 209 VAL A N 1
ATOM 1699 C CA . VAL A 1 209 ? -65.401 6.527 33.846 1.00 82.50 209 VAL A CA 1
ATOM 1700 C C . VAL A 1 209 ? -66.224 7.086 35.002 1.00 82.50 209 VAL A C 1
ATOM 1702 O O . VAL A 1 209 ? -67.083 6.385 35.545 1.00 82.50 209 VAL A O 1
ATOM 1705 N N . PRO A 1 210 ? -65.969 8.328 35.436 1.00 74.94 210 PRO A N 1
ATOM 1706 C CA . PRO A 1 210 ? -66.819 8.957 36.426 1.00 74.94 210 PRO A CA 1
ATOM 1707 C C . PRO A 1 210 ? -68.141 9.363 35.771 1.00 74.94 210 PRO A C 1
ATOM 1709 O O . PRO A 1 210 ? -68.162 9.821 34.624 1.00 74.94 210 PRO A O 1
ATOM 1712 N N . GLY A 1 211 ? -69.241 9.216 36.513 1.00 66.00 211 GLY A N 1
ATOM 1713 C CA . GLY A 1 211 ? -70.556 9.685 36.080 1.00 66.00 211 GLY A CA 1
ATOM 1714 C C . GLY A 1 211 ? -70.570 11.189 35.749 1.00 66.00 211 GLY A C 1
ATOM 1715 O O . GLY A 1 211 ? -69.643 11.917 36.136 1.00 66.00 211 GLY A O 1
ATOM 1716 N N . PRO A 1 212 ? -71.600 11.659 35.021 1.00 59.34 212 PRO A N 1
ATOM 1717 C CA . PRO A 1 212 ? -71.739 13.068 34.660 1.00 59.34 212 PRO A CA 1
ATOM 1718 C C . PRO A 1 212 ? -71.704 13.982 35.898 1.00 59.34 212 PRO A C 1
ATOM 1720 O O . PRO A 1 212 ? -72.004 13.550 37.017 1.00 59.34 212 PRO A O 1
ATOM 1723 N N . GLN A 1 213 ? -71.246 15.223 35.696 1.00 51.53 213 GLN A N 1
ATOM 1724 C CA . GLN A 1 213 ? -71.160 16.237 36.750 1.00 51.53 213 GLN A CA 1
ATOM 1725 C C . GLN A 1 213 ? -72.525 16.645 37.290 1.00 51.53 213 GLN A C 1
ATOM 1727 O O . GLN A 1 213 ? -73.449 16.841 36.471 1.00 51.53 213 GLN A O 1
#

Foldseek 3Di:
DVVVVVVVVVVVVVVVVVVVVVVVVVVVVVVVVVVVVVVVVVVVVVVVVVVVVVVVVVVVVVVVVVVVVVVVVVVVVCVVDQDPVNVVVVVVVVVVVVVVVVVVVVVVVVVVVVVVVVVVVVVVVVVPPPPPPPPPPPPPPPLDPPPPPKDWDKDFDAPPDFLVNVQVVVQVVCVVVQFHRDDSVNQCSQPPPDDRVDDHGRDIGIHIGGDHD